Protein AF-X1IQB5-F1 (afdb_monomer_lite)

Foldseek 3Di:
DDDDDDPVPPQQFAKKKKKKFKDDPVLVVVLVPLVVVVVLVVVLVVCCCPPQAWAKKKKWWDQADPVGRLDGIIMMIIITAHDPPGDSDDPQVVSQVVSCVSSVHPDGTDMDMDIDSDPVVSVVSVQVRPDDDAQCCSNGDDMDIDHDQDDSPDWDWDADPVPRDIGTHDGDDDDDDDDDDDPDPDDHPDHRPVVVD

Structure (mmCIF, N/CA/C/O backbone):
data_AF-X1IQB5-F1
#
_entry.id   AF-X1IQB5-F1
#
loop_
_atom_site.group_PDB
_atom_site.id
_atom_site.type_symbol
_atom_site.label_atom_id
_atom_site.label_alt_id
_atom_site.label_comp_id
_atom_site.label_asym_id
_atom_site.label_entity_id
_atom_site.label_seq_id
_atom_site.pdbx_PDB_ins_code
_atom_site.Cartn_x
_atom_site.Cartn_y
_atom_site.Cartn_z
_atom_site.occupancy
_atom_site.B_iso_or_equiv
_atom_site.auth_seq_id
_atom_site.auth_comp_id
_atom_site.auth_asym_id
_atom_site.auth_atom_id
_atom_site.pdbx_PDB_model_num
ATOM 1 N N . MET A 1 1 ? 0.955 31.626 13.982 1.00 35.31 1 MET A N 1
ATOM 2 C CA . MET A 1 1 ? -0.305 31.327 14.703 1.00 35.31 1 MET A CA 1
ATOM 3 C C . MET A 1 1 ? -0.184 29.961 15.369 1.00 35.31 1 MET A C 1
ATOM 5 O O . MET A 1 1 ? 0.064 28.993 14.665 1.00 35.31 1 MET A O 1
ATOM 9 N N . LYS A 1 2 ? -0.297 29.867 16.702 1.00 30.25 2 LYS A N 1
ATOM 10 C CA . LYS A 1 2 ? -0.385 28.575 17.410 1.00 30.25 2 LYS A CA 1
ATOM 11 C C . LYS A 1 2 ? -1.854 28.150 17.429 1.00 30.25 2 LYS A C 1
ATOM 13 O O . LYS A 1 2 ? -2.662 28.806 18.080 1.00 30.25 2 LYS A O 1
ATOM 18 N N . PHE A 1 3 ? -2.196 27.102 16.687 1.00 30.86 3 PHE A N 1
ATOM 19 C CA . PHE A 1 3 ? -3.547 26.547 16.669 1.00 30.86 3 PHE A CA 1
ATOM 20 C C . PHE A 1 3 ? -3.852 25.936 18.046 1.00 30.86 3 PHE A C 1
ATOM 22 O O . PHE A 1 3 ? -3.118 25.062 18.507 1.00 30.86 3 PHE A O 1
ATOM 29 N N . LYS A 1 4 ? -4.895 26.420 18.730 1.00 27.27 4 LYS A N 1
ATOM 30 C CA . LYS A 1 4 ? -5.426 25.785 19.944 1.00 27.27 4 LYS A CA 1
ATOM 31 C C . LYS A 1 4 ? -6.593 24.885 19.521 1.00 27.27 4 LYS A C 1
ATOM 33 O O . LYS A 1 4 ? -7.600 25.426 19.066 1.00 27.27 4 LYS A O 1
ATOM 38 N N . PRO A 1 5 ? -6.484 23.550 19.625 1.00 35.38 5 PRO A N 1
ATOM 39 C CA . PRO A 1 5 ? -7.591 22.666 19.282 1.00 35.38 5 PRO A CA 1
ATOM 40 C C . PRO A 1 5 ? -8.784 22.901 20.222 1.00 35.38 5 PRO A C 1
ATOM 42 O O . PRO A 1 5 ? -8.618 23.114 21.424 1.00 35.38 5 PRO A O 1
ATOM 45 N N . ASN A 1 6 ? -9.990 22.887 19.652 1.00 33.44 6 ASN A N 1
ATOM 46 C CA . ASN A 1 6 ? -11.251 23.078 20.364 1.00 33.44 6 ASN A CA 1
ATOM 47 C C . ASN A 1 6 ? -11.548 21.858 21.273 1.00 33.44 6 ASN A C 1
ATOM 49 O O . ASN A 1 6 ? -11.672 20.744 20.761 1.00 33.44 6 ASN A O 1
ATOM 53 N N . PRO A 1 7 ? -11.707 22.032 22.600 1.00 34.44 7 PRO A N 1
ATOM 54 C CA . PRO A 1 7 ? -11.833 20.929 23.560 1.00 34.44 7 PRO A CA 1
ATOM 55 C C . PRO A 1 7 ? -13.147 20.132 23.466 1.00 34.44 7 PRO A C 1
ATOM 57 O O . PRO A 1 7 ? -13.259 19.080 24.091 1.00 34.44 7 PRO A O 1
ATOM 60 N N . ARG A 1 8 ? -14.137 20.573 22.672 1.00 34.41 8 ARG A N 1
ATOM 61 C CA . ARG A 1 8 ? -15.364 19.792 22.406 1.00 34.41 8 ARG A CA 1
ATOM 62 C C . ARG A 1 8 ? -15.185 18.679 21.366 1.00 34.41 8 ARG A C 1
ATOM 64 O O . ARG A 1 8 ? -16.074 17.849 21.218 1.00 34.41 8 ARG A O 1
ATOM 71 N N . PHE A 1 9 ? -14.028 18.619 20.709 1.00 37.31 9 PHE A N 1
ATOM 72 C CA . PHE A 1 9 ? -13.646 17.566 19.769 1.00 37.31 9 PHE A CA 1
ATOM 73 C C . PHE A 1 9 ? -12.521 16.703 20.345 1.00 37.31 9 PHE A C 1
ATOM 75 O O . PHE A 1 9 ? -11.492 16.490 19.711 1.00 37.31 9 PHE A O 1
ATOM 82 N N . LEU A 1 10 ? -12.726 16.125 21.531 1.00 35.09 10 LEU A N 1
ATOM 83 C CA . LEU A 1 10 ? -12.046 14.869 21.872 1.00 35.09 10 LEU A CA 1
ATOM 84 C C . LEU A 1 10 ? -12.689 13.735 21.050 1.00 35.09 10 LEU A C 1
ATOM 86 O O . LEU A 1 10 ? -13.262 12.783 21.587 1.00 35.09 10 LEU A O 1
ATOM 90 N N . SER A 1 11 ? -12.680 13.894 19.722 1.00 42.53 11 SER A N 1
ATOM 91 C CA . SER A 1 11 ? -13.074 12.866 18.779 1.00 42.53 11 SER A CA 1
ATOM 92 C C . SER A 1 11 ? -12.020 11.780 18.868 1.00 42.53 11 SER A C 1
ATOM 94 O O . SER A 1 11 ? -10.829 11.979 18.643 1.00 42.53 11 SER A O 1
ATOM 96 N N . VAL A 1 12 ? -12.476 10.612 19.280 1.00 47.94 12 VAL A N 1
ATOM 97 C CA . VAL A 1 12 ? -11.691 9.395 19.237 1.00 47.94 12 VAL A CA 1
ATOM 98 C C . VAL A 1 12 ? -11.288 9.181 17.780 1.00 47.94 12 VAL A C 1
ATOM 100 O O . VAL A 1 12 ? -12.155 9.121 16.927 1.00 47.94 12 VAL A O 1
ATOM 103 N N . VAL A 1 13 ? -9.999 9.163 17.458 1.00 51.88 13 VAL A N 1
ATOM 104 C CA . VAL A 1 13 ? -9.541 8.976 16.071 1.00 51.88 13 VAL A CA 1
ATOM 105 C C . VAL A 1 13 ? -9.655 7.487 15.733 1.00 51.88 13 VAL A C 1
ATOM 107 O O . VAL A 1 13 ? -9.228 6.672 16.560 1.00 51.88 13 VAL A O 1
ATOM 110 N N . PRO A 1 14 ? -10.198 7.099 14.557 1.00 63.25 14 PRO A N 1
ATOM 111 C CA . PRO A 1 14 ? -10.219 5.701 14.167 1.00 63.25 14 PRO A CA 1
ATOM 112 C C . PRO A 1 14 ? -8.807 5.148 14.180 1.00 63.25 14 PRO A C 1
ATOM 114 O O . PRO A 1 14 ? -7.861 5.828 13.780 1.00 63.25 14 PRO A O 1
ATOM 117 N N . GLN A 1 15 ? -8.680 3.874 14.519 1.00 74.25 15 GLN A N 1
ATOM 118 C CA . GLN A 1 15 ? -7.507 3.136 14.099 1.00 74.25 15 GLN A CA 1
ATOM 119 C C . GLN A 1 15 ? -7.428 3.137 12.567 1.00 74.25 15 GLN A C 1
ATOM 121 O O . GLN A 1 15 ? -8.306 2.620 11.873 1.00 74.25 15 GLN A O 1
ATOM 126 N N . PHE A 1 16 ? -6.363 3.736 12.057 1.00 83.00 16 PHE A N 1
ATOM 127 C CA . PHE A 1 16 ? -5.943 3.608 10.678 1.00 83.00 16 PHE A CA 1
ATOM 128 C C . PHE A 1 16 ? -4.927 2.486 10.556 1.00 83.00 16 PHE A C 1
ATOM 130 O O . PHE A 1 16 ? -4.076 2.291 11.428 1.00 83.00 16 PHE A O 1
ATOM 137 N N . ILE A 1 17 ? -5.015 1.790 9.434 1.00 88.56 17 ILE A N 1
ATOM 138 C CA . ILE A 1 17 ? -4.113 0.736 9.015 1.00 88.56 17 ILE A CA 1
ATOM 139 C C . ILE A 1 17 ? -3.353 1.268 7.811 1.00 88.56 17 ILE A C 1
ATOM 141 O O . ILE A 1 17 ? -3.951 1.654 6.806 1.00 88.56 17 ILE A O 1
ATOM 145 N N . TYR A 1 18 ? -2.036 1.318 7.930 1.00 92.94 18 TYR A N 1
ATOM 146 C CA . TYR A 1 18 ? -1.139 1.621 6.834 1.00 92.94 18 TYR A CA 1
ATOM 147 C C . TYR A 1 18 ? -0.532 0.321 6.329 1.00 92.94 18 TYR A C 1
ATOM 149 O O . TYR A 1 18 ? 0.170 -0.353 7.075 1.00 92.94 18 TYR A O 1
ATOM 157 N N . THR A 1 19 ? -0.810 -0.039 5.081 1.00 95.44 19 THR A N 1
ATOM 158 C CA . THR A 1 19 ? -0.331 -1.271 4.457 1.00 95.44 19 THR A CA 1
ATOM 159 C C . THR A 1 19 ? 0.436 -0.948 3.184 1.00 95.44 19 THR A C 1
ATOM 161 O O . THR A 1 19 ? -0.054 -0.203 2.337 1.00 95.44 19 THR A O 1
ATOM 164 N N . VAL A 1 20 ? 1.616 -1.545 3.028 1.00 95.44 20 VAL A N 1
ATOM 165 C CA . VAL A 1 20 ? 2.453 -1.424 1.834 1.00 95.44 20 VAL A CA 1
ATOM 166 C C . VAL A 1 20 ? 2.585 -2.789 1.179 1.00 95.44 20 VAL A C 1
ATOM 168 O O . VAL A 1 20 ? 3.112 -3.732 1.774 1.00 95.44 20 VAL A O 1
ATOM 171 N N . PHE A 1 21 ? 2.094 -2.887 -0.052 1.00 96.38 21 PHE A N 1
ATOM 172 C CA . PHE A 1 21 ? 2.227 -4.067 -0.898 1.00 96.38 21 PHE A CA 1
ATOM 173 C C . PHE A 1 21 ? 3.381 -3.848 -1.870 1.00 96.38 21 PHE A C 1
ATOM 175 O O . PHE A 1 21 ? 3.228 -3.140 -2.866 1.00 96.38 21 PHE A O 1
ATOM 182 N N . THR A 1 22 ? 4.534 -4.445 -1.588 1.00 95.31 22 THR A N 1
ATOM 183 C CA . THR A 1 22 ? 5.709 -4.342 -2.456 1.00 95.31 22 THR A CA 1
ATOM 184 C C . THR A 1 22 ? 5.678 -5.433 -3.515 1.00 95.31 22 THR A C 1
ATOM 186 O O . THR A 1 22 ? 5.330 -6.581 -3.231 1.00 95.31 22 THR A O 1
ATOM 189 N N . ILE A 1 23 ? 6.032 -5.095 -4.752 1.00 95.06 23 ILE A N 1
ATOM 190 C CA . ILE A 1 23 ? 6.143 -6.078 -5.831 1.00 95.06 23 ILE A CA 1
ATOM 191 C C . ILE A 1 23 ? 7.547 -6.718 -5.787 1.00 95.06 23 ILE A C 1
ATOM 193 O O . ILE A 1 23 ? 8.551 -5.992 -5.851 1.00 95.06 23 ILE A O 1
ATOM 197 N N . PRO A 1 24 ? 7.643 -8.061 -5.682 1.00 93.69 24 PRO A N 1
ATOM 198 C CA . PRO A 1 24 ? 8.916 -8.786 -5.708 1.00 93.69 24 PRO A CA 1
ATOM 199 C C . PRO A 1 24 ? 9.728 -8.482 -6.962 1.00 93.69 24 PRO A C 1
ATOM 201 O O . PRO A 1 24 ? 9.141 -8.276 -8.026 1.00 93.69 24 PRO A O 1
ATOM 204 N N . LEU A 1 25 ? 11.058 -8.472 -6.833 1.00 92.19 25 LEU A N 1
ATOM 205 C CA . LEU A 1 25 ? 11.998 -8.106 -7.900 1.00 92.19 25 LEU A CA 1
ATOM 206 C C . LEU A 1 25 ? 11.725 -8.884 -9.196 1.00 92.19 25 LEU A C 1
ATOM 208 O O . LEU A 1 25 ? 11.628 -8.298 -10.269 1.00 92.19 25 LEU A O 1
ATOM 212 N N . GLU A 1 26 ? 11.485 -10.182 -9.059 1.00 93.88 26 GLU A N 1
ATOM 213 C CA . GLU A 1 26 ? 11.251 -11.155 -10.125 1.00 93.88 26 GLU A CA 1
ATOM 214 C C . GLU A 1 26 ? 9.967 -10.876 -10.916 1.00 93.88 26 GLU A C 1
ATOM 216 O O . GLU A 1 26 ? 9.809 -11.314 -12.054 1.00 93.88 26 GLU A O 1
ATOM 221 N N . LEU A 1 27 ? 9.022 -10.149 -10.316 1.00 94.44 27 LEU A N 1
ATOM 222 C CA . LEU A 1 27 ? 7.753 -9.804 -10.945 1.00 94.44 27 LEU A CA 1
ATOM 223 C C . LEU A 1 27 ? 7.731 -8.391 -11.516 1.00 94.44 27 LEU A C 1
ATOM 225 O O . LEU A 1 27 ? 6.869 -8.113 -12.349 1.00 94.44 27 LEU A O 1
ATOM 229 N N . ARG A 1 28 ? 8.657 -7.509 -11.119 1.00 92.62 28 ARG A N 1
ATOM 230 C CA . ARG A 1 28 ? 8.646 -6.088 -11.506 1.00 92.62 28 ARG A CA 1
ATOM 231 C C . ARG A 1 28 ? 8.577 -5.843 -13.016 1.00 92.62 28 ARG A C 1
ATOM 233 O O . ARG A 1 28 ? 7.793 -4.967 -13.381 1.00 92.62 28 ARG A O 1
ATOM 240 N N . PRO A 1 29 ? 9.248 -6.618 -13.898 1.00 92.75 29 PRO A N 1
ATOM 241 C CA . PRO A 1 29 ? 9.131 -6.413 -15.344 1.00 92.75 29 PRO A CA 1
ATOM 242 C C . PRO A 1 29 ? 7.686 -6.494 -15.861 1.00 92.75 29 PRO A C 1
ATOM 244 O O . PRO A 1 29 ? 7.283 -5.724 -16.729 1.00 92.75 29 PRO A O 1
ATOM 247 N N . LYS A 1 30 ? 6.842 -7.350 -15.262 1.00 91.56 30 LYS A N 1
ATOM 248 C CA . LYS A 1 30 ? 5.413 -7.460 -15.619 1.00 91.56 30 LYS A CA 1
ATOM 249 C C . LYS A 1 30 ? 4.621 -6.190 -15.293 1.00 91.56 30 LYS A C 1
ATOM 251 O O . LYS A 1 30 ? 3.548 -5.977 -15.848 1.00 91.56 30 LYS A O 1
ATOM 256 N N . PHE A 1 31 ? 5.126 -5.371 -14.375 1.00 91.38 31 PHE A N 1
ATOM 257 C CA . PHE A 1 31 ? 4.492 -4.145 -13.896 1.00 91.38 31 PHE A CA 1
ATOM 258 C C . PHE A 1 31 ? 5.083 -2.877 -14.518 1.00 91.38 31 PHE A C 1
ATOM 260 O O . PHE A 1 31 ? 4.681 -1.777 -14.137 1.00 91.38 31 PHE A O 1
ATOM 267 N N . PHE A 1 32 ? 5.966 -3.008 -15.514 1.00 88.38 32 PHE A N 1
ATOM 268 C CA . PHE A 1 32 ? 6.284 -1.893 -16.403 1.00 88.38 32 PHE A CA 1
ATOM 269 C C . PHE A 1 32 ? 5.054 -1.430 -17.192 1.00 88.38 32 PHE A C 1
ATOM 271 O O . PHE A 1 32 ? 4.945 -0.238 -17.473 1.00 88.38 32 PHE A O 1
ATOM 278 N N . ASP A 1 33 ? 4.100 -2.333 -17.461 1.00 88.12 33 ASP A N 1
ATOM 279 C CA . ASP A 1 33 ? 2.775 -1.994 -17.981 1.00 88.12 33 ASP A CA 1
ATOM 280 C C . ASP A 1 33 ? 1.889 -1.372 -16.875 1.00 88.12 33 ASP A C 1
ATOM 282 O O . ASP A 1 33 ? 1.445 -2.072 -15.951 1.00 88.12 33 ASP A O 1
ATOM 286 N N . PRO A 1 34 ? 1.526 -0.076 -16.975 1.00 82.50 34 PRO A N 1
ATOM 287 C CA . PRO A 1 34 ? 0.660 0.579 -15.998 1.00 82.50 34 PRO A CA 1
ATOM 288 C C . PRO A 1 34 ? -0.735 -0.053 -15.894 1.00 82.50 34 PRO A C 1
ATOM 290 O O . PRO A 1 34 ? -1.413 0.100 -14.874 1.00 82.50 34 PRO A O 1
ATOM 293 N N . LYS A 1 35 ? -1.206 -0.772 -16.922 1.00 87.56 35 LYS A N 1
ATOM 294 C CA . LYS A 1 35 ? -2.472 -1.512 -16.864 1.00 87.56 35 LYS A CA 1
ATOM 295 C C . LYS A 1 35 ? -2.408 -2.620 -15.815 1.00 87.56 35 LYS A C 1
ATOM 297 O O . LYS A 1 35 ? -3.357 -2.748 -15.042 1.00 87.56 35 LYS A O 1
ATOM 302 N N . LYS A 1 36 ? -1.287 -3.339 -15.713 1.00 91.38 36 LYS A N 1
ATOM 303 C CA . LYS A 1 36 ? -1.074 -4.380 -14.694 1.00 91.38 36 LYS A CA 1
ATOM 304 C C . LYS A 1 36 ? -1.058 -3.815 -13.283 1.00 91.38 36 LYS A C 1
ATOM 306 O O . LYS A 1 36 ? -1.687 -4.381 -12.390 1.00 91.38 36 LYS A O 1
ATOM 311 N N . VAL A 1 37 ? -0.455 -2.643 -13.100 1.00 89.44 37 VAL A N 1
ATOM 312 C CA . VAL A 1 37 ? -0.519 -1.907 -11.829 1.00 89.44 37 VAL A CA 1
ATOM 313 C C . VAL A 1 37 ? -1.971 -1.556 -11.479 1.00 89.44 37 VAL A C 1
ATOM 315 O O . VAL A 1 37 ? -2.420 -1.810 -10.363 1.00 89.44 37 VAL A O 1
ATOM 318 N N . ARG A 1 38 ? -2.756 -1.032 -12.432 1.00 87.12 38 ARG A N 1
ATOM 319 C CA . ARG A 1 38 ? -4.179 -0.703 -12.210 1.00 87.12 38 ARG A CA 1
ATOM 320 C C . ARG A 1 38 ? -5.040 -1.923 -11.875 1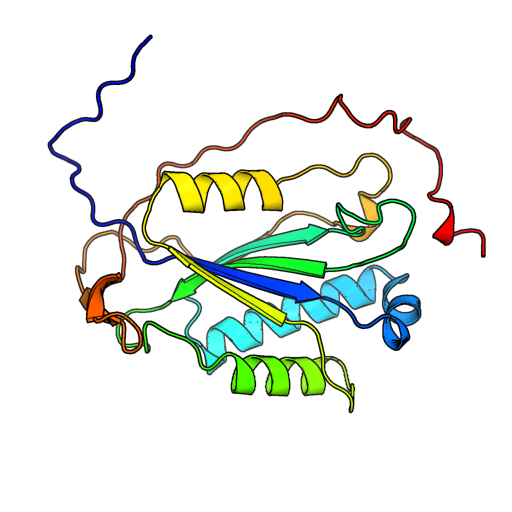.00 87.12 38 ARG A C 1
ATOM 322 O O . ARG A 1 38 ? -5.902 -1.818 -11.001 1.00 87.12 38 ARG A O 1
ATOM 329 N N . GLU A 1 39 ? -4.824 -3.048 -12.551 1.00 91.19 39 GLU A N 1
ATOM 330 C CA . GLU A 1 39 ? -5.504 -4.321 -12.273 1.00 91.19 39 GLU A CA 1
ATOM 331 C C . GLU A 1 39 ? -5.209 -4.788 -10.840 1.00 91.19 39 GLU A C 1
ATOM 333 O O . GLU A 1 39 ? -6.139 -5.070 -10.076 1.00 91.19 39 GLU A O 1
ATOM 338 N N . LEU A 1 40 ? -3.932 -4.764 -10.442 1.00 93.44 40 LEU A N 1
ATOM 339 C CA . LEU A 1 40 ? -3.500 -5.132 -9.097 1.00 93.44 40 LEU A CA 1
ATOM 340 C C . LEU A 1 40 ? -4.131 -4.233 -8.025 1.00 93.44 40 LEU A C 1
ATOM 342 O O . LEU A 1 40 ? -4.694 -4.747 -7.061 1.00 93.44 40 LEU A O 1
ATOM 346 N N . ARG A 1 41 ? -4.130 -2.907 -8.220 1.00 91.56 41 ARG A N 1
ATOM 347 C CA . ARG A 1 41 ? -4.768 -1.930 -7.309 1.00 91.56 41 ARG A CA 1
ATOM 348 C C . ARG A 1 41 ? -6.219 -2.284 -7.006 1.00 91.56 41 ARG A C 1
ATOM 350 O O . ARG A 1 41 ? -6.627 -2.345 -5.847 1.00 91.56 41 ARG A O 1
ATOM 357 N N . GLY A 1 42 ? -6.998 -2.535 -8.059 1.00 90.31 42 GLY A N 1
ATOM 358 C CA . GLY A 1 42 ? -8.408 -2.893 -7.929 1.00 90.31 42 GLY A CA 1
ATOM 359 C C . GLY A 1 42 ? -8.612 -4.239 -7.231 1.00 90.31 42 GLY A C 1
ATOM 360 O O . GLY A 1 42 ? -9.533 -4.375 -6.424 1.00 90.31 42 GLY A O 1
ATOM 361 N N . GLY A 1 43 ? -7.752 -5.221 -7.515 1.00 93.75 43 GLY A N 1
ATOM 362 C CA . GLY A 1 43 ? -7.762 -6.528 -6.857 1.00 93.75 43 GLY A CA 1
ATOM 363 C C . GLY A 1 43 ? -7.467 -6.435 -5.360 1.00 93.75 43 GLY A C 1
ATOM 364 O O . GLY A 1 43 ? -8.218 -6.984 -4.553 1.00 93.75 43 GLY A O 1
ATOM 365 N N . LEU A 1 44 ? -6.431 -5.679 -4.987 1.00 95.75 44 LEU A N 1
ATOM 366 C CA . LEU A 1 44 ? -6.035 -5.463 -3.596 1.00 95.75 44 LEU A CA 1
ATOM 367 C C . LEU A 1 44 ? -7.137 -4.781 -2.791 1.00 95.75 44 LEU A C 1
ATOM 369 O O . LEU A 1 44 ? -7.519 -5.295 -1.743 1.00 95.75 44 LEU A O 1
ATOM 373 N N . TRP A 1 45 ? -7.715 -3.688 -3.299 1.00 94.12 45 TRP A N 1
ATOM 374 C CA . TRP A 1 45 ? -8.804 -3.013 -2.591 1.00 94.12 45 TRP A CA 1
ATOM 375 C C . TRP A 1 45 ? -10.022 -3.925 -2.388 1.00 94.12 45 TRP A C 1
ATOM 377 O O . TRP A 1 45 ? -10.562 -4.010 -1.286 1.00 94.12 45 TRP A O 1
ATOM 387 N N . LYS A 1 46 ? -10.440 -4.662 -3.429 1.00 94.38 46 LYS A N 1
ATOM 388 C CA . LYS A 1 46 ? -11.555 -5.618 -3.324 1.00 94.38 46 LYS A CA 1
ATOM 389 C C . LYS A 1 46 ? -11.278 -6.700 -2.281 1.00 94.38 46 LYS A C 1
ATOM 391 O O . LYS A 1 46 ? -12.194 -7.086 -1.559 1.00 94.38 46 LYS A O 1
ATOM 396 N N . MET A 1 47 ? -10.042 -7.188 -2.204 1.00 95.56 47 MET A N 1
ATOM 397 C CA . MET A 1 47 ? -9.626 -8.167 -1.202 1.00 95.56 47 MET A CA 1
ATOM 398 C C . MET A 1 47 ? -9.668 -7.566 0.210 1.00 95.56 47 MET A C 1
ATOM 400 O O . MET A 1 47 ? -10.315 -8.147 1.080 1.00 95.56 47 MET A O 1
ATOM 404 N N . LEU A 1 48 ? -9.100 -6.373 0.422 1.00 94.75 48 LEU A N 1
ATOM 405 C CA . LEU A 1 48 ? -9.146 -5.671 1.711 1.00 94.75 48 LEU A CA 1
ATOM 406 C C . LEU A 1 48 ? -10.591 -5.436 2.174 1.00 94.75 48 LEU A C 1
ATOM 408 O O . LEU A 1 48 ? -10.933 -5.673 3.331 1.00 94.75 48 LEU A O 1
ATOM 412 N N . GLN A 1 49 ? -11.473 -5.035 1.261 1.00 92.38 49 GLN A N 1
ATOM 413 C CA . GLN A 1 49 ? -12.880 -4.796 1.565 1.00 92.38 49 GLN A CA 1
ATOM 414 C C . GLN A 1 49 ? -13.640 -6.078 1.931 1.00 92.38 49 GLN A C 1
ATOM 416 O O . GLN A 1 49 ? -14.423 -6.067 2.883 1.00 92.38 49 GLN A O 1
ATOM 421 N N . LYS A 1 50 ? -13.453 -7.161 1.166 1.00 91.94 50 LYS A N 1
ATOM 422 C CA . LYS A 1 50 ? -14.212 -8.411 1.334 1.00 91.94 50 LYS A CA 1
ATOM 423 C C . LYS A 1 50 ? -13.731 -9.256 2.508 1.00 91.94 50 LYS A C 1
ATOM 425 O O . LYS A 1 50 ? -14.555 -9.866 3.174 1.00 91.94 50 LYS A O 1
ATOM 430 N N . GLU A 1 51 ? -12.424 -9.314 2.734 1.00 91.19 51 GLU A N 1
ATOM 431 C CA . GLU A 1 51 ? -11.816 -10.271 3.671 1.00 91.19 51 GLU A CA 1
ATOM 432 C C . GLU A 1 51 ? -11.360 -9.619 4.978 1.00 91.19 51 GLU A C 1
ATOM 434 O O . GLU A 1 51 ? -11.287 -10.291 6.002 1.00 91.19 51 GLU A O 1
ATOM 439 N N . TYR A 1 52 ? -11.072 -8.315 4.951 1.00 88.50 52 TYR A N 1
ATOM 440 C CA . TYR A 1 52 ? -10.538 -7.579 6.102 1.00 88.50 52 TYR A CA 1
ATOM 441 C C . TYR A 1 52 ? -11.444 -6.429 6.548 1.00 88.50 52 TYR A C 1
ATOM 443 O O . TYR A 1 52 ? -11.126 -5.725 7.506 1.00 88.50 52 TYR A O 1
ATOM 451 N N . GLY A 1 53 ? -12.587 -6.252 5.882 1.00 88.00 53 GLY A N 1
ATOM 452 C CA . GLY A 1 53 ? -13.588 -5.258 6.241 1.00 88.00 53 GLY A CA 1
ATOM 453 C C . GLY A 1 53 ? -13.162 -3.825 5.991 1.00 88.00 53 GLY A C 1
ATOM 454 O O . GLY A 1 53 ? -13.630 -2.947 6.708 1.00 88.00 53 GLY A O 1
ATOM 455 N N . ALA A 1 54 ? -12.299 -3.560 5.007 1.00 88.81 54 ALA A N 1
ATOM 456 C CA . ALA A 1 54 ? -11.965 -2.186 4.652 1.00 88.81 54 ALA A CA 1
ATOM 457 C C . ALA A 1 54 ? -13.238 -1.392 4.307 1.00 88.81 54 ALA A C 1
ATOM 459 O O . ALA A 1 54 ? -14.040 -1.790 3.454 1.00 88.81 54 ALA A O 1
ATOM 460 N N . LEU A 1 55 ? -13.450 -0.287 5.020 1.00 84.81 55 LEU A N 1
ATOM 461 C CA . LEU A 1 55 ? -14.608 0.592 4.867 1.00 84.81 55 LEU A CA 1
ATOM 462 C C . LEU A 1 55 ? -14.257 1.808 4.020 1.00 84.81 55 LEU A C 1
ATOM 464 O O . LEU A 1 55 ? -14.966 2.142 3.072 1.00 84.81 55 LEU A O 1
ATOM 468 N N . PHE A 1 56 ? -13.158 2.450 4.392 1.00 83.06 56 PHE A N 1
ATOM 469 C CA . PHE A 1 56 ? -12.642 3.663 3.793 1.00 83.06 56 PHE A CA 1
ATOM 470 C C . PHE A 1 56 ? -11.142 3.506 3.596 1.00 83.06 56 PHE A C 1
ATOM 472 O O . PHE A 1 56 ? -10.476 2.882 4.422 1.00 83.06 56 PHE A O 1
ATOM 479 N N . GLY A 1 57 ? -10.604 4.064 2.520 1.00 87.25 57 GLY A N 1
ATOM 480 C CA . GLY A 1 57 ? -9.169 4.036 2.303 1.00 87.25 57 GLY A CA 1
ATOM 481 C C . GLY A 1 57 ? -8.686 5.051 1.289 1.00 87.25 57 GLY A C 1
ATOM 482 O O . GLY A 1 57 ? -9.422 5.477 0.402 1.00 87.25 57 GLY A O 1
ATOM 483 N N . PHE A 1 58 ? -7.422 5.405 1.429 1.00 86.88 58 PHE A N 1
ATOM 484 C CA . PHE A 1 58 ? -6.647 6.171 0.479 1.00 86.88 58 PHE A CA 1
ATOM 485 C C . PHE A 1 58 ? -5.524 5.300 -0.058 1.00 86.88 58 PHE A C 1
ATOM 487 O O . PHE A 1 58 ? -4.880 4.572 0.697 1.00 86.88 58 PHE A O 1
ATOM 494 N N . GLU A 1 59 ? -5.286 5.382 -1.357 1.00 90.88 59 GLU A N 1
ATOM 495 C CA . GLU A 1 59 ? -4.254 4.611 -2.024 1.00 90.88 59 GLU A CA 1
ATOM 496 C C . GLU A 1 59 ? -3.435 5.475 -2.970 1.00 90.88 59 GLU A C 1
ATOM 498 O O . GLU A 1 59 ? -3.985 6.258 -3.752 1.00 90.88 59 GLU A O 1
ATOM 503 N N . ALA A 1 60 ? -2.123 5.265 -2.937 1.00 87.62 60 ALA A N 1
ATOM 504 C CA . ALA A 1 60 ? -1.210 5.757 -3.953 1.00 87.62 60 ALA A CA 1
ATOM 505 C C . ALA A 1 60 ? -0.156 4.700 -4.278 1.00 87.62 60 ALA A C 1
ATOM 507 O O . ALA A 1 60 ? 0.339 3.982 -3.405 1.00 87.62 60 ALA A O 1
ATOM 508 N N . THR A 1 61 ? 0.213 4.635 -5.552 1.00 89.81 61 THR A N 1
ATOM 509 C CA . THR A 1 61 ? 1.303 3.783 -6.019 1.00 89.81 61 THR A CA 1
ATOM 510 C C . THR A 1 61 ? 2.585 4.593 -6.068 1.00 89.81 61 THR A C 1
ATOM 512 O O . THR A 1 61 ? 2.600 5.702 -6.603 1.00 89.81 61 THR A O 1
ATOM 515 N N . HIS A 1 62 ? 3.661 4.035 -5.530 1.00 88.88 62 HIS A N 1
ATOM 516 C CA . HIS A 1 62 ? 4.996 4.613 -5.583 1.00 88.88 62 HIS A CA 1
ATOM 517 C C . HIS A 1 62 ? 5.891 3.706 -6.434 1.00 88.88 62 HIS A C 1
ATOM 519 O O . HIS A 1 62 ? 5.917 2.500 -6.201 1.00 88.88 62 HIS A O 1
ATOM 525 N N . PRO A 1 63 ? 6.599 4.243 -7.436 1.00 85.62 63 PRO A N 1
ATOM 526 C CA . PRO A 1 63 ? 7.357 3.445 -8.399 1.00 85.62 63 PRO A CA 1
ATOM 527 C C . PRO A 1 63 ? 8.780 3.095 -7.944 1.00 85.62 63 PRO A C 1
ATO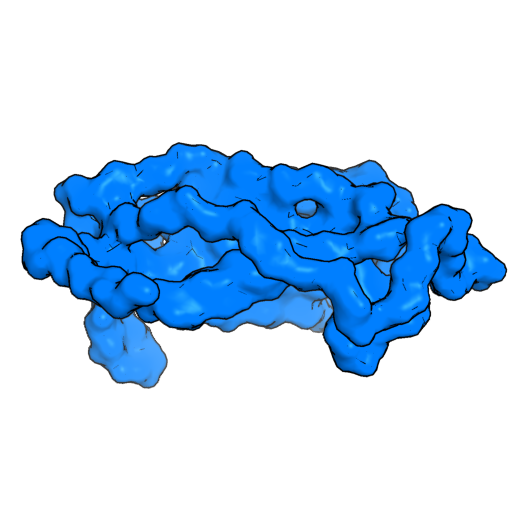M 529 O O . PRO A 1 63 ? 9.405 2.251 -8.577 1.00 85.62 63 PRO A O 1
ATOM 532 N N . ILE A 1 64 ? 9.301 3.741 -6.896 1.00 84.06 64 ILE A N 1
ATOM 533 C CA . ILE A 1 64 ? 10.692 3.633 -6.416 1.00 84.06 64 ILE A CA 1
ATOM 534 C C . ILE A 1 64 ? 10.724 3.571 -4.887 1.00 84.06 64 ILE A C 1
ATOM 536 O O . ILE A 1 64 ? 9.811 4.085 -4.243 1.00 84.06 64 ILE A O 1
ATOM 540 N N . ALA A 1 65 ? 11.777 2.994 -4.308 1.00 76.25 65 ALA A N 1
ATOM 541 C CA . ALA A 1 65 ? 12.024 3.020 -2.867 1.00 76.25 65 ALA A CA 1
ATOM 542 C C . ALA A 1 65 ? 12.833 4.268 -2.479 1.00 76.25 65 ALA A C 1
ATOM 544 O O . ALA A 1 65 ? 13.562 4.819 -3.299 1.00 76.25 65 ALA A O 1
ATOM 545 N N . GLU A 1 66 ? 12.727 4.708 -1.223 1.00 71.44 66 GLU A N 1
ATOM 546 C CA . GLU A 1 66 ? 13.503 5.855 -0.724 1.00 71.44 66 GLU A CA 1
ATOM 547 C C . GLU A 1 66 ? 15.001 5.543 -0.622 1.00 71.44 66 GLU A C 1
ATOM 549 O O . GLU A 1 66 ? 15.824 6.397 -0.935 1.00 71.44 66 GLU A O 1
ATOM 554 N N . GLU A 1 67 ? 15.337 4.312 -0.233 1.00 72.62 67 GLU A N 1
ATOM 555 C CA . GLU A 1 67 ? 16.719 3.846 -0.068 1.00 72.62 67 GLU A CA 1
ATOM 556 C C . GLU A 1 67 ? 17.415 3.551 -1.408 1.00 72.62 67 GLU A C 1
ATOM 558 O O . GLU A 1 67 ? 18.636 3.630 -1.485 1.00 72.62 67 GLU A O 1
ATOM 563 N N . HIS A 1 68 ? 16.638 3.255 -2.460 1.00 72.94 68 HIS A N 1
ATOM 564 C CA . HIS A 1 68 ? 17.127 2.851 -3.787 1.00 72.94 68 HIS A CA 1
ATOM 565 C C . HIS A 1 68 ? 16.341 3.537 -4.922 1.00 72.94 68 HIS A C 1
ATOM 567 O O . HIS A 1 68 ? 15.625 2.860 -5.678 1.00 72.94 68 HIS A O 1
ATOM 573 N N . PRO A 1 69 ? 16.400 4.880 -5.030 1.00 75.38 69 PRO A N 1
ATOM 574 C CA . PRO A 1 69 ? 15.623 5.655 -6.001 1.00 75.38 69 PRO A CA 1
ATOM 575 C C . PRO A 1 69 ? 15.994 5.381 -7.468 1.00 75.38 69 PRO A C 1
ATOM 577 O O . PRO A 1 69 ? 15.230 5.726 -8.367 1.00 75.38 69 PRO A O 1
ATOM 580 N N . GLU A 1 70 ? 17.151 4.774 -7.712 1.00 77.00 70 GLU A N 1
ATOM 581 C CA . GLU A 1 70 ? 17.660 4.344 -9.014 1.00 77.00 70 GLU A CA 1
ATOM 582 C C . GLU A 1 70 ? 17.030 3.044 -9.522 1.00 77.00 70 GLU A C 1
ATOM 584 O O . GLU A 1 70 ? 17.206 2.698 -10.687 1.00 77.00 70 GLU A O 1
ATOM 589 N N . THR A 1 71 ? 16.293 2.323 -8.674 1.00 81.50 71 THR A N 1
ATOM 590 C CA . THR A 1 71 ? 15.677 1.046 -9.042 1.00 81.50 71 THR A CA 1
ATOM 591 C C . THR A 1 71 ? 14.164 1.165 -9.130 1.00 81.50 71 THR A C 1
ATOM 593 O O . THR A 1 71 ? 13.508 1.730 -8.251 1.00 81.50 71 THR A O 1
ATOM 596 N N . PHE A 1 72 ? 13.573 0.556 -10.162 1.00 87.81 72 PHE A N 1
ATOM 597 C CA . PHE A 1 72 ? 12.128 0.369 -10.178 1.00 87.81 72 PHE A CA 1
ATOM 598 C C . PHE A 1 72 ? 11.740 -0.540 -9.011 1.00 87.81 72 PHE A C 1
ATOM 600 O O . PHE A 1 72 ? 12.151 -1.700 -8.943 1.00 87.81 72 PHE A O 1
ATOM 607 N N . HIS A 1 73 ? 10.954 -0.007 -8.085 1.00 88.44 73 HIS A N 1
ATOM 608 C CA . HIS A 1 73 ? 10.475 -0.663 -6.875 1.00 88.44 73 HIS A CA 1
ATOM 609 C C . HIS A 1 73 ? 8.999 -0.295 -6.664 1.00 88.44 73 HIS A C 1
ATOM 611 O O . HIS A 1 73 ? 8.656 0.460 -5.746 1.00 88.44 73 HIS A O 1
ATOM 617 N N . PRO A 1 74 ? 8.101 -0.780 -7.541 1.00 91.81 74 PRO A N 1
ATOM 618 C CA . PRO A 1 74 ? 6.700 -0.439 -7.448 1.00 91.81 74 PRO A CA 1
ATOM 619 C C . PRO A 1 74 ? 6.107 -1.050 -6.181 1.00 91.81 74 PRO A C 1
ATOM 621 O O . PRO A 1 74 ? 6.213 -2.253 -5.920 1.00 91.81 74 PRO A O 1
ATOM 624 N N . HIS A 1 75 ? 5.465 -0.202 -5.394 1.00 93.50 75 HIS A N 1
ATOM 625 C CA . HIS A 1 75 ? 4.743 -0.598 -4.204 1.00 93.50 75 HIS A CA 1
ATOM 626 C C . HIS A 1 75 ? 3.454 0.206 -4.067 1.00 93.50 75 HIS A C 1
ATOM 628 O O . HIS A 1 75 ? 3.343 1.355 -4.505 1.00 93.50 75 HIS A O 1
ATOM 634 N N . LEU A 1 76 ? 2.441 -0.440 -3.499 1.00 94.56 76 LEU A N 1
ATOM 635 C CA . LEU A 1 76 ? 1.109 0.126 -3.355 1.00 94.56 76 LEU A CA 1
ATOM 636 C C . LEU A 1 76 ? 0.856 0.427 -1.894 1.00 94.56 76 LEU A C 1
ATOM 638 O O . LEU A 1 76 ? 0.808 -0.478 -1.061 1.00 94.56 76 LEU A O 1
ATOM 642 N N . ASN A 1 77 ? 0.685 1.707 -1.609 1.00 94.88 77 ASN A N 1
ATOM 643 C CA . ASN A 1 77 ? 0.441 2.199 -0.275 1.00 94.88 77 ASN A CA 1
ATOM 644 C C . ASN A 1 77 ? -1.059 2.350 -0.060 1.00 94.88 77 ASN A C 1
ATOM 646 O O . ASN A 1 77 ? -1.718 3.053 -0.822 1.00 94.88 77 ASN A O 1
ATOM 650 N N . PHE A 1 78 ? -1.584 1.732 0.991 1.00 95.00 78 PHE A N 1
ATOM 651 C CA . PHE A 1 78 ? -2.967 1.866 1.427 1.00 95.00 78 PHE A CA 1
ATOM 652 C C . PHE A 1 78 ? -3.004 2.414 2.848 1.00 95.00 78 PHE A C 1
ATOM 654 O O . PHE A 1 78 ? -2.430 1.823 3.756 1.00 95.00 78 PHE A O 1
ATOM 661 N N . LEU A 1 79 ? -3.735 3.501 3.056 1.00 91.88 79 LEU A N 1
ATOM 662 C CA . LEU A 1 79 ? -4.111 4.002 4.373 1.00 91.88 79 LEU A CA 1
ATOM 663 C C . LEU A 1 79 ? -5.617 3.847 4.525 1.00 91.88 79 LEU A C 1
ATOM 665 O O . LEU A 1 79 ? -6.374 4.507 3.821 1.00 91.88 79 LEU A O 1
ATOM 669 N N . TRP A 1 80 ? -6.070 2.966 5.405 1.00 91.19 80 TRP A N 1
ATOM 670 C CA . TRP A 1 80 ? -7.463 2.532 5.416 1.00 91.19 80 TRP A CA 1
ATOM 671 C C . TRP A 1 80 ? -7.988 2.260 6.823 1.00 91.19 80 TRP A C 1
ATOM 673 O O . TRP A 1 80 ? -7.228 2.165 7.781 1.00 91.19 80 TRP A O 1
ATOM 683 N N . THR A 1 81 ? -9.309 2.176 6.954 1.00 84.81 81 THR A N 1
ATOM 684 C CA . THR A 1 81 ? -10.001 1.864 8.209 1.00 84.81 81 THR A CA 1
ATOM 685 C C . THR A 1 81 ? -10.932 0.673 8.025 1.00 84.81 81 THR A C 1
ATOM 687 O O . THR A 1 81 ? -11.414 0.395 6.920 1.00 84.81 81 THR A O 1
ATOM 690 N N . GLN A 1 82 ? -11.194 -0.039 9.117 1.00 79.38 82 GLN A N 1
ATOM 691 C CA . GLN A 1 82 ? -12.100 -1.184 9.134 1.00 79.38 82 GLN A CA 1
ATOM 692 C C . GLN A 1 82 ? -13.534 -0.781 9.488 1.00 79.38 82 GLN A C 1
ATOM 694 O O . GLN A 1 82 ? -13.779 0.216 10.168 1.00 79.38 82 GLN A O 1
ATOM 699 N N . LYS A 1 83 ? -14.493 -1.585 9.025 1.00 78.62 83 LYS A N 1
ATOM 700 C CA . LYS A 1 83 ? -15.890 -1.543 9.470 1.00 78.62 83 LYS A CA 1
ATOM 701 C C . LYS A 1 83 ? -15.993 -1.912 10.962 1.00 78.62 83 LYS A C 1
ATOM 703 O O . LYS A 1 83 ? -15.194 -2.729 11.422 1.00 78.62 83 LYS A O 1
ATOM 708 N N . PRO A 1 84 ? -17.012 -1.399 11.679 1.00 67.00 84 PRO A N 1
ATOM 709 C CA . PRO A 1 84 ? -17.400 -1.910 12.994 1.00 67.00 84 PRO A CA 1
ATOM 710 C C . PRO A 1 84 ? -17.523 -3.437 13.028 1.00 67.00 84 PRO A C 1
ATOM 712 O O . PRO A 1 84 ? -17.832 -4.072 12.011 1.00 67.00 84 PRO A O 1
ATOM 715 N N . GLY A 1 85 ? -17.254 -4.032 14.189 1.00 60.09 85 GLY A N 1
ATOM 716 C CA . GLY A 1 85 ? -17.342 -5.480 14.406 1.00 60.09 85 GLY A CA 1
ATOM 717 C C . GLY A 1 85 ? -16.272 -6.337 13.709 1.00 60.09 85 GLY A C 1
ATOM 718 O O . GLY A 1 85 ? -16.309 -7.561 13.826 1.00 60.09 85 GLY A O 1
ATOM 719 N N . HIS A 1 86 ? -15.311 -5.742 12.993 1.00 64.38 86 HIS A N 1
ATOM 720 C CA . HIS A 1 86 ? -14.129 -6.466 12.512 1.00 64.38 86 HIS A CA 1
ATOM 721 C C . HIS A 1 86 ? -13.039 -6.533 13.580 1.00 64.38 86 HIS A C 1
ATOM 723 O O . HIS A 1 86 ? -12.977 -5.712 14.495 1.00 64.38 86 HIS A O 1
ATOM 729 N N . ARG A 1 87 ? -12.146 -7.521 13.448 1.00 57.53 87 ARG A N 1
ATOM 730 C CA . ARG A 1 87 ? -10.970 -7.606 14.315 1.00 57.53 87 ARG A CA 1
ATOM 731 C C . ARG A 1 87 ? -10.080 -6.380 14.077 1.00 57.53 87 ARG A C 1
ATOM 733 O O . ARG A 1 87 ? -9.725 -6.157 12.922 1.00 57.53 87 ARG A O 1
ATOM 740 N N . PRO A 1 88 ? -9.674 -5.659 15.135 1.00 57.16 88 PRO A N 1
ATOM 741 C CA . PRO A 1 88 ? -8.863 -4.436 15.035 1.00 57.16 88 PRO A CA 1
ATOM 742 C C . PRO A 1 88 ? -7.435 -4.668 14.520 1.00 57.16 88 PRO A C 1
ATOM 744 O O . PRO A 1 88 ? -6.751 -3.738 14.105 1.00 57.16 88 PRO A O 1
ATOM 747 N N . PHE A 1 89 ? -6.969 -5.917 14.552 1.00 68.06 89 PHE A N 1
ATOM 748 C CA . PHE A 1 89 ? -5.690 -6.318 13.980 1.00 68.06 89 PHE A CA 1
ATOM 749 C C . PHE A 1 89 ? -5.956 -7.334 12.892 1.00 68.06 89 PHE A C 1
ATOM 751 O O . PHE A 1 89 ? -6.710 -8.296 13.087 1.00 68.06 89 PHE A O 1
ATOM 758 N N . ILE A 1 90 ? -5.339 -7.105 11.740 1.00 75.81 90 ILE A N 1
ATOM 759 C CA . ILE A 1 90 ? -5.407 -8.045 10.638 1.00 75.81 90 ILE A CA 1
ATOM 760 C C . ILE A 1 90 ? -4.369 -9.143 10.844 1.00 75.81 90 ILE A C 1
ATOM 762 O O . ILE A 1 90 ? -3.275 -8.912 11.354 1.00 75.81 90 ILE A O 1
ATOM 766 N N . ASP A 1 91 ? -4.711 -10.346 10.401 1.00 79.81 91 ASP A N 1
ATOM 767 C CA . ASP A 1 91 ? -3.745 -11.427 10.251 1.00 79.81 91 ASP A CA 1
ATOM 768 C C . ASP A 1 91 ? -2.846 -11.108 9.044 1.00 79.81 91 ASP A C 1
ATOM 770 O O . ASP A 1 91 ? -3.238 -11.285 7.882 1.00 79.81 91 ASP A O 1
ATOM 774 N N . VAL A 1 92 ? -1.669 -10.547 9.337 1.00 85.50 92 VAL A N 1
ATOM 775 C CA . VAL A 1 92 ? -0.698 -10.073 8.341 1.00 85.50 92 VAL A CA 1
ATOM 776 C C . VAL A 1 92 ? -0.134 -11.236 7.525 1.00 85.50 92 VAL A C 1
ATOM 778 O O . VAL A 1 92 ? 0.069 -11.085 6.321 1.00 85.50 92 VAL A O 1
ATOM 781 N N . GLU A 1 93 ? 0.048 -12.410 8.130 1.00 85.19 93 GLU A N 1
ATOM 782 C CA . GLU A 1 93 ? 0.527 -13.612 7.440 1.00 85.19 93 GLU A CA 1
ATOM 783 C C . GLU A 1 93 ? -0.518 -14.130 6.453 1.00 85.19 93 GLU A C 1
ATOM 785 O O . GLU A 1 93 ? -0.220 -14.376 5.280 1.00 85.19 93 GLU A O 1
ATOM 790 N N . ARG A 1 94 ? -1.788 -14.187 6.870 1.00 87.19 94 ARG A N 1
ATOM 791 C CA . ARG A 1 94 ? -2.894 -14.501 5.959 1.00 87.19 94 ARG A CA 1
ATOM 792 C C . ARG A 1 94 ? -3.000 -13.472 4.836 1.00 87.19 94 ARG A C 1
ATOM 794 O O . ARG A 1 94 ? -3.239 -13.857 3.690 1.00 87.19 94 ARG A O 1
ATOM 801 N N . LEU A 1 95 ? -2.823 -12.182 5.137 1.00 90.75 95 LEU A N 1
ATOM 802 C CA . LEU A 1 95 ? -2.836 -11.119 4.127 1.00 90.75 95 LEU A CA 1
ATOM 803 C C . LEU A 1 95 ? -1.693 -11.294 3.123 1.00 90.75 95 LEU A C 1
ATOM 805 O O . LEU A 1 95 ? -1.924 -11.207 1.915 1.00 90.75 95 LEU A O 1
ATOM 809 N N . ARG A 1 96 ? -0.490 -11.617 3.604 1.00 92.12 96 ARG A N 1
ATOM 810 C CA . ARG A 1 96 ? 0.674 -11.929 2.771 1.00 92.12 96 ARG A CA 1
ATOM 811 C C . ARG A 1 96 ? 0.395 -13.120 1.854 1.00 92.12 96 ARG A C 1
ATOM 813 O O . ARG A 1 96 ? 0.604 -13.010 0.649 1.00 92.12 96 ARG A O 1
ATOM 820 N N . GLY A 1 97 ? -0.189 -14.194 2.387 1.00 91.94 97 GLY A N 1
ATOM 821 C CA . GLY A 1 97 ? -0.611 -15.370 1.618 1.00 91.94 97 GLY A CA 1
ATOM 822 C C . GLY A 1 97 ? -1.648 -15.061 0.535 1.00 91.94 97 GLY A C 1
ATOM 823 O O . GLY A 1 97 ? -1.588 -15.583 -0.579 1.00 91.94 97 GLY A O 1
ATOM 824 N N . LYS A 1 98 ? -2.611 -14.179 0.822 1.00 94.81 98 LYS A N 1
ATOM 825 C CA . LYS A 1 98 ? -3.591 -13.714 -0.173 1.00 94.81 98 LYS A CA 1
ATOM 826 C C . LYS A 1 98 ? -2.925 -12.858 -1.248 1.00 94.81 98 LYS A C 1
ATOM 828 O O . LYS A 1 98 ? -3.236 -13.023 -2.425 1.00 94.81 98 LYS A O 1
ATOM 833 N N . TYR A 1 99 ? -1.997 -11.987 -0.865 1.00 96.19 99 TYR A N 1
ATOM 834 C CA . TYR A 1 99 ? -1.253 -11.157 -1.804 1.00 96.19 99 TYR A CA 1
ATOM 835 C C . TYR A 1 99 ? -0.358 -11.989 -2.736 1.00 96.19 99 TYR A C 1
ATOM 837 O O . TYR A 1 99 ? -0.410 -11.791 -3.948 1.00 96.19 99 TYR A O 1
ATOM 845 N N . GLN A 1 100 ? 0.357 -12.989 -2.209 1.00 95.00 100 GLN A N 1
ATOM 846 C CA . GLN A 1 100 ? 1.097 -13.985 -3.000 1.00 95.00 100 GLN A CA 1
ATOM 847 C C . GLN A 1 100 ? 0.217 -14.624 -4.076 1.00 95.00 100 GLN A C 1
ATOM 849 O O . GLN A 1 100 ? 0.580 -14.644 -5.251 1.00 95.00 100 GLN A O 1
ATOM 854 N N . LYS A 1 101 ? -0.985 -15.074 -3.691 1.00 94.50 101 LYS A N 1
ATOM 855 C CA . LYS A 1 101 ? -1.955 -15.665 -4.623 1.00 94.50 101 LYS A CA 1
ATOM 856 C C . LYS A 1 101 ? -2.413 -14.679 -5.697 1.00 94.50 101 LYS A C 1
ATOM 858 O O . LYS A 1 101 ? -2.504 -15.069 -6.854 1.00 94.50 101 LYS A O 1
ATOM 863 N N . ILE A 1 102 ? -2.670 -13.418 -5.340 1.00 94.62 102 ILE A N 1
ATOM 864 C CA . ILE A 1 102 ? -3.052 -12.368 -6.304 1.00 94.62 102 ILE A CA 1
ATOM 865 C C . ILE A 1 102 ? -1.932 -12.119 -7.322 1.00 94.62 102 ILE A C 1
ATOM 867 O O . ILE A 1 102 ? -2.211 -11.922 -8.501 1.00 94.62 102 ILE A O 1
ATOM 871 N N . LEU A 1 103 ? -0.676 -12.143 -6.878 1.00 94.25 103 LEU A N 1
ATOM 872 C CA . LEU A 1 103 ? 0.484 -11.979 -7.752 1.00 94.25 103 LEU A CA 1
ATOM 873 C C . LEU A 1 103 ? 0.816 -13.231 -8.579 1.00 94.25 103 LEU A C 1
ATOM 875 O O . LEU A 1 103 ? 1.614 -13.137 -9.510 1.00 94.25 103 LEU A O 1
ATOM 879 N N . GLY A 1 104 ? 0.251 -14.394 -8.235 1.00 94.00 104 GLY A N 1
ATOM 880 C CA . GLY A 1 104 ? 0.700 -15.679 -8.770 1.00 94.00 104 GLY A CA 1
ATOM 881 C C . GLY A 1 104 ? 2.160 -15.972 -8.406 1.00 94.00 104 GLY A C 1
ATOM 882 O O . GLY A 1 104 ? 2.906 -16.486 -9.234 1.00 94.00 104 GLY A O 1
ATOM 883 N N . TYR A 1 105 ? 2.587 -15.579 -7.201 1.00 94.31 105 TYR A N 1
ATOM 884 C CA . TYR A 1 105 ? 3.959 -15.739 -6.721 1.00 94.31 105 TYR A CA 1
ATOM 885 C C . TYR A 1 105 ? 4.045 -16.830 -5.657 1.00 94.31 105 TYR A C 1
ATOM 887 O O . TYR A 1 105 ? 3.263 -16.832 -4.706 1.00 94.31 105 TYR A O 1
ATOM 895 N N . HIS A 1 106 ? 5.004 -17.743 -5.810 1.00 92.06 106 HIS A N 1
ATOM 896 C CA . HIS A 1 106 ? 5.166 -18.897 -4.919 1.00 92.06 106 HIS A CA 1
ATOM 897 C C . HIS A 1 106 ? 6.164 -18.662 -3.777 1.00 92.06 106 HIS A C 1
ATOM 899 O O . HIS A 1 106 ? 6.170 -19.430 -2.819 1.00 92.06 106 HIS A O 1
ATOM 905 N N . SER A 1 107 ? 6.962 -17.594 -3.844 1.00 92.38 107 SER A N 1
ATOM 906 C CA . SER A 1 107 ? 7.920 -17.227 -2.794 1.00 92.38 107 SER A CA 1
ATOM 907 C C . SER A 1 107 ? 7.367 -16.126 -1.891 1.00 92.38 107 SER A C 1
ATOM 909 O O . SER A 1 107 ? 6.331 -15.516 -2.175 1.00 92.38 107 SER A O 1
ATOM 911 N N . THR A 1 108 ? 8.047 -15.858 -0.778 1.00 88.12 108 THR A N 1
ATOM 912 C CA . THR A 1 108 ? 7.667 -14.812 0.182 1.00 88.12 108 THR A CA 1
ATOM 913 C C . THR A 1 108 ? 7.613 -13.436 -0.480 1.00 88.12 108 THR A C 1
ATOM 915 O O . THR A 1 108 ? 8.541 -13.026 -1.171 1.00 88.12 108 THR A O 1
ATOM 918 N N . VAL A 1 109 ? 6.519 -12.707 -0.253 1.00 91.50 109 VAL A N 1
ATOM 919 C CA . VAL A 1 109 ? 6.365 -11.306 -0.678 1.00 91.50 109 VAL A CA 1
ATOM 920 C C . VAL A 1 109 ? 6.619 -10.381 0.501 1.00 91.50 109 VAL A C 1
ATOM 922 O O . VAL A 1 109 ? 6.223 -10.686 1.628 1.00 91.50 109 VAL A O 1
ATOM 925 N N . ASN A 1 110 ? 7.227 -9.226 0.236 1.00 89.75 110 ASN A N 1
ATOM 926 C CA . ASN A 1 110 ? 7.314 -8.184 1.246 1.00 89.75 110 ASN A CA 1
ATOM 927 C C . ASN A 1 110 ? 5.952 -7.488 1.375 1.00 89.75 110 ASN A C 1
ATOM 929 O O . ASN A 1 110 ? 5.387 -6.981 0.401 1.00 89.75 110 ASN A O 1
ATOM 933 N N . LEU A 1 111 ? 5.420 -7.515 2.591 1.00 91.19 111 LEU A N 1
ATOM 934 C CA . LEU A 1 111 ? 4.200 -6.832 2.973 1.00 91.19 111 LEU A CA 1
ATOM 935 C C . LEU A 1 111 ? 4.427 -6.216 4.341 1.00 91.19 111 LEU A C 1
ATOM 937 O O . LEU A 1 111 ? 4.729 -6.923 5.304 1.00 91.19 111 LEU A O 1
ATOM 941 N N . TYR A 1 112 ? 4.225 -4.911 4.417 1.00 90.75 112 TYR A N 1
ATOM 942 C CA . TYR A 1 112 ? 4.335 -4.158 5.652 1.00 90.75 112 TYR A CA 1
ATOM 943 C C . TYR A 1 112 ? 2.960 -3.669 6.078 1.00 90.75 112 TYR A C 1
ATOM 945 O O . TYR A 1 112 ? 2.187 -3.195 5.247 1.00 90.75 112 TYR A O 1
ATOM 953 N N . SER A 1 113 ? 2.653 -3.775 7.369 1.00 89.06 113 SER A N 1
ATOM 954 C CA . SER A 1 113 ? 1.430 -3.217 7.932 1.00 89.06 113 SER A CA 1
ATOM 955 C C . SER A 1 113 ? 1.710 -2.583 9.286 1.00 89.06 113 SER A C 1
ATOM 957 O O . SER A 1 113 ? 2.377 -3.174 10.131 1.00 89.06 113 SER A O 1
ATOM 959 N N . GLN A 1 114 ? 1.172 -1.389 9.503 1.00 86.94 114 GLN A N 1
ATOM 960 C CA . GLN A 1 114 ? 1.192 -0.692 10.781 1.00 86.94 114 GLN A CA 1
ATOM 961 C C . GLN A 1 114 ? -0.179 -0.129 11.122 1.00 86.94 114 GLN A C 1
ATOM 963 O O . GLN A 1 114 ? -1.013 0.100 10.250 1.00 86.94 114 GLN A O 1
ATOM 968 N N . TYR A 1 115 ? -0.388 0.123 12.410 1.00 83.88 115 TYR A N 1
ATOM 969 C CA . TYR A 1 115 ? -1.657 0.587 12.951 1.00 83.88 115 TYR A CA 1
ATOM 970 C C . TYR A 1 115 ? -1.422 1.809 13.820 1.00 83.88 115 TYR A C 1
ATOM 972 O O . TYR A 1 115 ? -0.464 1.861 14.593 1.00 83.88 115 TYR A O 1
ATOM 980 N N . SER A 1 116 ? -2.282 2.813 13.702 1.00 78.06 116 SER A N 1
ATOM 981 C CA . SER A 1 116 ? -2.218 3.972 14.579 1.00 78.06 116 SER A CA 1
ATOM 982 C C . SER A 1 116 ? -3.563 4.658 14.688 1.00 78.06 116 SER A C 1
ATOM 984 O O . SER A 1 116 ? -4.302 4.777 13.719 1.00 78.06 116 SER A O 1
ATOM 986 N N . ASN A 1 117 ? -3.845 5.155 15.883 1.00 72.00 117 ASN A N 1
ATOM 987 C CA . ASN A 1 117 ? -4.903 6.117 16.166 1.00 72.00 117 ASN A CA 1
ATOM 988 C C . ASN A 1 117 ? -4.319 7.493 16.549 1.00 72.00 117 ASN A C 1
ATOM 990 O O . ASN A 1 117 ? -5.047 8.386 16.976 1.00 72.00 117 ASN A O 1
ATOM 994 N N . LYS A 1 118 ? -2.995 7.679 16.436 1.00 74.56 118 LYS A N 1
ATOM 995 C CA . LYS A 1 118 ? -2.320 8.936 16.772 1.00 74.56 118 LYS A CA 1
ATOM 996 C C . LYS A 1 118 ? -2.248 9.819 15.530 1.00 74.56 118 LYS A C 1
ATOM 998 O O . LYS A 1 118 ? -1.559 9.474 14.571 1.00 74.56 118 LYS A O 1
ATOM 1003 N N . ILE A 1 119 ? -2.880 10.993 15.587 1.00 74.75 119 ILE A N 1
ATOM 1004 C CA . ILE A 1 119 ? -2.895 11.976 14.486 1.00 74.75 119 ILE A CA 1
ATOM 1005 C C . ILE A 1 119 ? -1.492 12.253 13.918 1.00 74.75 119 ILE A C 1
ATOM 1007 O O . ILE A 1 119 ? -1.353 12.187 12.700 1.00 74.75 119 ILE A O 1
ATOM 1011 N N . PRO A 1 120 ? -0.432 12.481 14.727 1.00 78.50 120 PRO A N 1
ATOM 1012 C CA . PRO A 1 120 ? 0.898 12.753 14.175 1.00 78.50 120 PRO A CA 1
ATOM 1013 C C . PRO A 1 120 ? 1.458 11.614 13.310 1.00 78.50 120 PRO A C 1
ATOM 1015 O O . PRO A 1 120 ? 2.112 11.863 12.301 1.00 78.50 120 PRO A O 1
ATOM 1018 N N . GLN A 1 121 ? 1.181 10.360 13.679 1.00 79.50 121 GLN A N 1
ATOM 1019 C CA . GLN A 1 121 ? 1.636 9.197 12.918 1.00 79.50 121 GLN A CA 1
ATOM 1020 C C . GLN A 1 121 ? 0.830 9.030 11.626 1.00 79.50 121 GLN A C 1
ATOM 1022 O O . GLN A 1 121 ? 1.410 8.792 10.569 1.00 79.50 121 GLN A O 1
ATOM 1027 N N . ILE A 1 122 ? -0.493 9.199 11.701 1.00 77.12 122 ILE A N 1
ATOM 1028 C CA . ILE A 1 122 ? -1.382 9.156 10.532 1.00 77.12 122 ILE A CA 1
ATOM 1029 C C . ILE A 1 122 ? -0.989 10.253 9.539 1.00 77.12 122 ILE A C 1
ATOM 1031 O O . ILE A 1 122 ? -0.888 9.994 8.346 1.00 77.12 122 ILE A O 1
ATOM 1035 N N . TRP A 1 123 ? -0.686 11.453 10.035 1.00 74.06 123 TRP A N 1
ATOM 1036 C CA . TRP A 1 123 ? -0.198 12.564 9.226 1.00 74.06 123 TRP A CA 1
ATOM 1037 C C . TRP A 1 123 ? 1.102 12.221 8.496 1.00 74.06 123 TRP A C 1
ATOM 1039 O O . TRP A 1 123 ? 1.197 12.435 7.289 1.00 74.06 123 TRP A O 1
ATOM 1049 N N . LYS A 1 124 ? 2.074 11.622 9.197 1.00 79.62 124 LYS A N 1
ATOM 1050 C CA . LYS A 1 124 ? 3.324 11.153 8.584 1.00 79.62 124 LYS A CA 1
ATOM 1051 C C . LYS A 1 124 ? 3.055 10.161 7.446 1.00 79.62 124 LYS A C 1
ATOM 1053 O O . LYS A 1 124 ? 3.683 10.264 6.394 1.00 79.62 124 LYS A O 1
ATOM 1058 N N . TRP A 1 125 ? 2.112 9.234 7.623 1.00 86.06 125 TRP A N 1
ATOM 1059 C CA . TRP A 1 125 ? 1.707 8.320 6.552 1.00 86.06 125 TRP A CA 1
ATOM 1060 C C . TRP A 1 125 ? 1.023 9.047 5.399 1.00 86.06 125 TRP A C 1
ATOM 1062 O O . TRP A 1 125 ? 1.396 8.812 4.258 1.00 86.06 125 TRP A O 1
ATOM 1072 N N . CYS A 1 126 ? 0.087 9.963 5.660 1.00 80.38 126 CYS A N 1
ATOM 1073 C CA . CYS A 1 126 ? -0.540 10.767 4.610 1.00 80.38 126 CYS A CA 1
ATOM 1074 C C . CYS A 1 126 ? 0.514 11.490 3.767 1.00 80.38 126 CYS A C 1
ATOM 1076 O O . CYS A 1 126 ? 0.523 11.314 2.554 1.00 80.38 126 CYS A O 1
ATOM 1078 N N . GLN A 1 127 ? 1.437 12.219 4.406 1.00 76.44 127 GLN A N 1
ATOM 1079 C CA . GLN A 1 127 ? 2.525 12.930 3.727 1.00 76.44 127 GLN A CA 1
ATOM 1080 C C . GLN A 1 127 ? 3.356 11.995 2.848 1.00 76.44 127 GLN A C 1
ATOM 1082 O O . GLN A 1 127 ? 3.628 12.322 1.693 1.00 76.44 127 GLN A O 1
ATOM 1087 N N . TYR A 1 128 ? 3.715 10.824 3.382 1.00 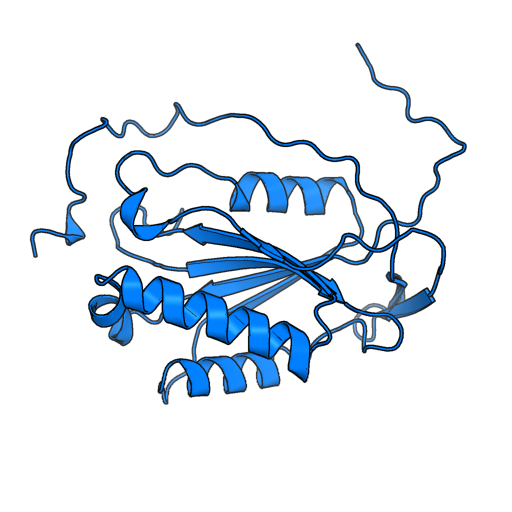81.25 128 TYR A N 1
ATOM 1088 C CA . TYR A 1 128 ? 4.449 9.813 2.635 1.00 81.25 128 TYR A CA 1
ATOM 1089 C C . TYR A 1 128 ? 3.656 9.342 1.411 1.00 81.25 128 TYR A C 1
ATOM 1091 O O . TYR A 1 128 ? 4.141 9.443 0.291 1.00 81.25 128 TYR A O 1
ATOM 1099 N N . ILE A 1 129 ? 2.411 8.895 1.590 1.00 82.50 129 ILE A N 1
ATOM 1100 C CA . ILE A 1 129 ? 1.580 8.336 0.513 1.00 82.50 129 ILE A CA 1
ATOM 1101 C C . ILE A 1 129 ? 1.308 9.376 -0.576 1.00 82.50 129 ILE A C 1
ATOM 1103 O O . ILE A 1 129 ? 1.366 9.046 -1.758 1.00 82.50 129 ILE A O 1
ATOM 1107 N N . THR A 1 130 ? 1.054 10.633 -0.203 1.00 77.50 130 THR A N 1
ATOM 1108 C CA . THR A 1 130 ? 0.786 11.732 -1.145 1.00 77.50 130 THR A CA 1
ATOM 1109 C C . THR A 1 130 ? 2.035 12.289 -1.826 1.00 77.50 130 THR A C 1
ATOM 1111 O O . THR A 1 130 ? 1.932 13.264 -2.571 1.00 77.50 130 THR A O 1
ATOM 1114 N N . ARG A 1 131 ? 3.216 11.712 -1.578 1.00 72.44 131 ARG A N 1
ATOM 1115 C CA . ARG A 1 131 ? 4.460 12.127 -2.227 1.00 72.44 131 ARG A CA 1
ATOM 1116 C C . ARG A 1 131 ? 4.305 12.093 -3.747 1.00 72.44 131 ARG A C 1
ATOM 1118 O O . ARG A 1 131 ? 3.826 11.121 -4.329 1.00 72.44 131 ARG A O 1
ATOM 1125 N N . VAL A 1 132 ? 4.739 13.174 -4.383 1.00 67.81 132 VAL A N 1
ATOM 1126 C CA . VAL A 1 132 ? 4.728 13.314 -5.839 1.00 67.81 132 VAL A CA 1
ATOM 1127 C C . VAL A 1 132 ? 6.043 12.776 -6.393 1.00 67.81 132 VAL A C 1
ATOM 1129 O O . VAL A 1 132 ? 7.107 13.028 -5.831 1.00 67.81 132 VAL A O 1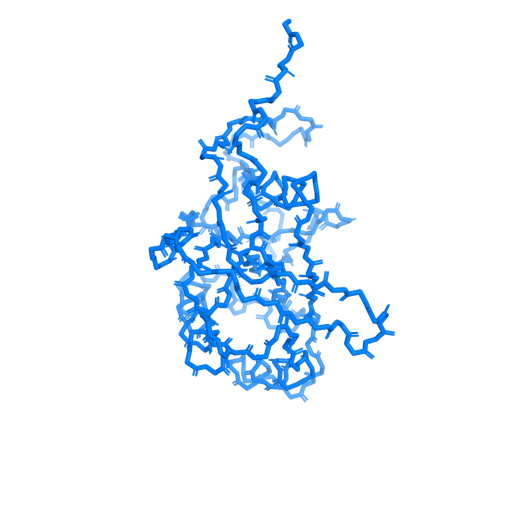
ATOM 1132 N N . PHE A 1 133 ? 5.971 12.071 -7.521 1.00 66.50 133 PHE A N 1
ATOM 1133 C CA . PHE A 1 133 ? 7.139 11.593 -8.259 1.00 66.50 133 PHE A CA 1
ATOM 1134 C C . PHE A 1 133 ? 7.158 12.250 -9.646 1.00 66.50 133 PHE A C 1
ATOM 1136 O O . PHE A 1 133 ? 6.580 11.702 -10.594 1.00 66.50 133 PHE A O 1
ATOM 1143 N N . PRO A 1 134 ? 7.765 13.448 -9.775 1.00 60.12 134 PRO A N 1
ATOM 1144 C CA . PRO A 1 134 ? 7.935 14.109 -11.065 1.00 60.12 134 PRO A CA 1
ATOM 1145 C C . PRO A 1 134 ? 8.618 13.160 -12.059 1.00 60.12 134 PRO A C 1
ATOM 1147 O O . PRO A 1 134 ? 9.525 12.426 -11.680 1.00 60.12 134 PRO A O 1
ATOM 1150 N N . SER A 1 135 ? 8.143 13.130 -13.305 1.00 63.41 135 SER A N 1
ATOM 1151 C CA . SER A 1 135 ? 8.591 12.211 -14.374 1.00 63.41 135 SER A CA 1
ATOM 1152 C C . SER A 1 135 ? 8.193 10.730 -14.223 1.00 63.41 135 SER A C 1
ATOM 1154 O O . SER A 1 135 ? 8.312 9.977 -15.185 1.00 63.41 135 SER A O 1
ATOM 1156 N N . LEU A 1 136 ? 7.614 10.305 -13.091 1.00 67.81 136 LEU A N 1
ATOM 1157 C CA . LEU A 1 136 ? 7.124 8.927 -12.890 1.00 67.81 136 LEU A CA 1
ATOM 1158 C C . LEU A 1 136 ? 5.592 8.818 -12.801 1.00 67.81 136 LEU A C 1
ATOM 1160 O O . LEU A 1 136 ? 5.044 7.764 -12.469 1.00 67.81 136 LEU A O 1
ATOM 1164 N N . ALA A 1 137 ? 4.881 9.894 -13.152 1.00 68.31 137 ALA A N 1
ATOM 1165 C CA . ALA A 1 137 ? 3.424 9.983 -13.061 1.00 68.31 137 ALA A CA 1
ATOM 1166 C C . ALA A 1 137 ? 2.690 8.839 -13.790 1.00 68.31 137 ALA A C 1
ATOM 1168 O O . ALA A 1 137 ? 1.640 8.391 -13.323 1.00 68.31 137 ALA A O 1
ATOM 1169 N N . LYS A 1 138 ? 3.263 8.316 -14.888 1.00 71.69 138 LYS A N 1
ATOM 1170 C CA . LYS A 1 138 ? 2.673 7.203 -15.651 1.00 71.69 138 LYS A CA 1
ATOM 1171 C C . LYS A 1 138 ? 2.548 5.901 -14.847 1.00 71.69 138 LYS A C 1
ATOM 1173 O O . LYS A 1 138 ? 1.622 5.137 -15.110 1.00 71.69 138 LYS A O 1
ATOM 1178 N N . TRP A 1 139 ? 3.401 5.678 -13.841 1.00 69.44 139 TRP A N 1
ATOM 1179 C CA . TRP A 1 139 ? 3.345 4.494 -12.967 1.00 69.44 139 TRP A CA 1
ATOM 1180 C C . TRP A 1 139 ? 2.654 4.747 -11.628 1.00 69.44 139 TRP A C 1
ATOM 1182 O O . TRP A 1 139 ? 2.052 3.828 -11.078 1.00 69.44 139 TRP A O 1
ATOM 1192 N N . CYS A 1 140 ? 2.679 5.981 -11.117 1.00 70.12 140 CYS A N 1
ATOM 1193 C CA . CYS A 1 140 ? 1.920 6.333 -9.915 1.00 70.12 140 CYS A CA 1
ATOM 1194 C C . CYS A 1 140 ? 0.404 6.255 -10.174 1.00 70.12 140 CYS A C 1
ATOM 1196 O O . CYS A 1 140 ? -0.382 5.809 -9.330 1.00 70.12 140 CYS A O 1
ATOM 1198 N N . GLY A 1 141 ? -0.021 6.681 -11.371 1.00 70.50 141 GLY A N 1
ATOM 1199 C CA . GLY A 1 141 ? -1.428 6.918 -11.677 1.00 70.50 141 GLY A CA 1
ATOM 1200 C C . GLY A 1 141 ? -2.060 7.956 -10.733 1.00 70.50 141 GLY A C 1
ATOM 1201 O O . GLY A 1 141 ? -1.369 8.577 -9.926 1.00 70.50 141 GLY A O 1
ATOM 1202 N N . PRO A 1 142 ? -3.385 8.163 -10.806 1.00 72.44 142 PRO A N 1
ATOM 1203 C CA . PRO A 1 142 ? -4.068 9.031 -9.856 1.00 72.44 142 PRO A CA 1
ATOM 1204 C C . PRO A 1 142 ? -4.112 8.362 -8.483 1.00 72.44 142 PRO A C 1
ATOM 1206 O O . PRO A 1 142 ? -4.366 7.157 -8.402 1.00 72.44 142 PRO A O 1
ATOM 1209 N N . SER A 1 143 ? -3.935 9.120 -7.405 1.00 80.25 143 SER A N 1
ATOM 1210 C CA . SER A 1 143 ? -4.285 8.637 -6.067 1.00 80.25 143 SER A CA 1
ATOM 1211 C C . SER A 1 143 ? -5.791 8.381 -5.986 1.00 80.25 143 SER A C 1
ATOM 1213 O O . SER A 1 143 ? -6.583 9.056 -6.650 1.00 80.25 143 SER A O 1
ATOM 1215 N N . LYS A 1 144 ? -6.206 7.384 -5.202 1.00 81.12 144 LYS A N 1
ATOM 1216 C CA . LYS A 1 144 ? -7.607 6.957 -5.130 1.00 81.12 144 LYS A CA 1
ATOM 1217 C C . LYS A 1 144 ? -8.134 6.984 -3.712 1.00 81.12 144 LYS A C 1
ATOM 1219 O O . LYS A 1 144 ? -7.496 6.489 -2.790 1.00 81.12 144 LYS A O 1
ATOM 1224 N N . TRP A 1 145 ? -9.345 7.508 -3.587 1.00 81.88 145 TRP A N 1
ATOM 1225 C CA . TRP A 1 145 ? -10.167 7.372 -2.397 1.00 81.88 145 TRP A CA 1
ATOM 1226 C C . TRP A 1 145 ? -11.182 6.260 -2.620 1.00 81.88 145 TRP A C 1
ATOM 1228 O O . TRP A 1 145 ? -11.799 6.167 -3.683 1.00 81.88 145 TRP A O 1
ATOM 1238 N N . TYR A 1 146 ? -11.362 5.426 -1.608 1.00 80.50 146 TYR A N 1
ATOM 1239 C CA . TYR A 1 146 ? -12.326 4.346 -1.611 1.00 80.50 146 TYR A CA 1
ATOM 1240 C C . TYR A 1 146 ? -13.284 4.474 -0.437 1.00 80.50 146 TYR A C 1
ATOM 1242 O O . TYR A 1 146 ? -12.881 4.783 0.684 1.00 80.50 146 TYR A O 1
ATOM 1250 N N . GLY A 1 147 ? -14.551 4.154 -0.697 1.00 77.12 147 GLY A N 1
ATOM 1251 C CA . GLY A 1 147 ? -15.599 4.181 0.315 1.00 77.12 147 GLY A CA 1
ATOM 1252 C C . GLY A 1 147 ? -15.960 5.592 0.776 1.00 77.12 147 GLY A C 1
ATOM 1253 O O . GLY A 1 147 ? -15.521 6.595 0.217 1.00 77.12 147 GLY A O 1
ATOM 1254 N N . LYS A 1 148 ? -16.812 5.659 1.798 1.00 67.81 148 LYS A N 1
ATOM 1255 C CA . LYS A 1 148 ? -17.173 6.910 2.469 1.00 67.81 148 LYS A CA 1
ATOM 1256 C C . LYS A 1 148 ? -16.464 6.959 3.807 1.00 67.81 148 LYS A C 1
ATOM 1258 O O . LYS A 1 148 ? -16.405 5.945 4.501 1.00 67.81 148 LYS A O 1
ATOM 1263 N N . TYR A 1 149 ? -15.974 8.140 4.164 1.00 63.44 149 TYR A N 1
ATOM 1264 C CA . TYR A 1 149 ? -15.417 8.354 5.487 1.00 63.44 149 TYR A CA 1
ATOM 1265 C C . TYR A 1 149 ? -16.492 8.035 6.549 1.00 63.44 149 TYR A C 1
ATOM 1267 O O . TYR A 1 149 ? -17.629 8.502 6.410 1.00 63.44 149 TYR A O 1
ATOM 1275 N N . PRO A 1 150 ? -16.193 7.205 7.562 1.00 56.09 150 PRO A N 1
ATOM 1276 C CA . PRO A 1 150 ? -17.175 6.817 8.569 1.00 56.09 150 PRO A CA 1
ATOM 1277 C C . PRO A 1 150 ? -17.660 8.026 9.382 1.00 56.09 150 PRO A C 1
ATOM 1279 O O . PRO A 1 150 ? -16.861 8.853 9.818 1.00 56.09 150 PRO A O 1
ATOM 1282 N N . LYS A 1 151 ? -18.976 8.118 9.612 1.00 52.97 151 LYS A N 1
ATOM 1283 C CA . LYS A 1 151 ? -19.562 9.114 10.525 1.00 52.97 151 LYS A CA 1
ATOM 1284 C C . LYS A 1 151 ? -19.221 8.741 11.975 1.00 52.97 151 LYS A C 1
ATOM 1286 O O . LYS A 1 151 ? -19.161 7.557 12.299 1.00 52.97 151 LYS A O 1
ATOM 1291 N N . SER A 1 152 ? -18.955 9.729 12.830 1.00 50.44 152 SER A N 1
ATOM 1292 C CA . SER A 1 152 ? -18.317 9.571 14.153 1.00 50.44 152 SER A CA 1
ATOM 1293 C C . SER A 1 152 ? -19.196 8.962 15.256 1.00 50.44 152 SER A C 1
ATOM 1295 O O . SER A 1 152 ? -18.907 9.125 16.440 1.00 50.44 152 SER A O 1
ATOM 1297 N N . ASP A 1 153 ? -20.290 8.303 14.897 1.00 46.12 153 ASP A N 1
ATOM 1298 C CA . ASP A 1 153 ? -21.437 8.154 15.796 1.00 46.12 153 ASP A CA 1
ATOM 1299 C C . ASP A 1 153 ? -21.340 6.877 16.651 1.00 46.12 153 ASP A C 1
ATOM 1301 O O . ASP A 1 153 ? -22.168 6.644 17.527 1.00 46.12 153 ASP A O 1
ATOM 1305 N N . GLN A 1 154 ? -20.317 6.044 16.426 1.00 45.31 154 GLN A N 1
ATOM 1306 C CA . GLN A 1 154 ? -20.127 4.769 17.115 1.00 45.31 154 GLN A CA 1
ATOM 1307 C C . GLN A 1 154 ? -18.698 4.657 17.647 1.00 45.31 154 GLN A C 1
ATOM 1309 O O . GLN A 1 154 ? -17.742 4.561 16.883 1.00 45.31 154 GLN A O 1
ATOM 1314 N N . LYS A 1 155 ? -18.562 4.689 18.978 1.00 46.38 155 LYS A N 1
ATOM 1315 C CA . LYS A 1 155 ? -17.303 4.451 19.693 1.00 46.38 155 LYS A CA 1
ATOM 1316 C C . LYS A 1 155 ? -17.220 2.972 20.051 1.00 46.38 155 LYS A C 1
ATOM 1318 O O . LYS A 1 155 ? -17.630 2.579 21.140 1.00 46.38 155 LYS A O 1
ATOM 1323 N N . GLU A 1 156 ? -16.698 2.152 19.151 1.00 48.03 156 GLU A N 1
ATOM 1324 C CA . GLU A 1 156 ? -16.291 0.797 19.517 1.00 48.03 156 GLU A CA 1
ATOM 1325 C C . GLU A 1 156 ? -14.866 0.843 20.088 1.00 48.03 156 GLU A C 1
ATOM 1327 O O . GLU A 1 156 ? -14.024 1.638 19.665 1.00 48.03 156 GLU A O 1
ATOM 1332 N N . SER A 1 157 ? -14.592 0.036 21.112 1.00 50.06 157 SER A N 1
ATOM 1333 C CA . SER A 1 157 ? -13.252 -0.081 21.690 1.00 50.06 157 SER A CA 1
ATOM 1334 C C . SER A 1 157 ? -12.830 -1.533 21.752 1.00 50.06 157 SER A C 1
ATOM 1336 O O . SER A 1 157 ? -13.630 -2.401 22.089 1.00 50.06 157 SER A O 1
ATOM 1338 N N . CYS A 1 158 ? -11.562 -1.775 21.481 1.00 45.06 158 CYS A N 1
ATOM 1339 C CA . CYS A 1 158 ? -10.921 -3.073 21.488 1.00 45.06 158 CYS A CA 1
ATOM 1340 C C . CYS A 1 158 ? -9.585 -2.991 22.235 1.00 45.06 158 CYS A C 1
ATOM 1342 O O . CYS A 1 158 ? -9.115 -1.905 22.579 1.00 45.06 158 CYS A O 1
ATOM 1344 N N . ILE A 1 159 ? -8.972 -4.137 22.511 1.00 47.47 159 ILE A N 1
ATOM 1345 C CA . ILE A 1 159 ? -7.691 -4.225 23.216 1.00 47.47 159 ILE A CA 1
ATOM 1346 C C . ILE A 1 159 ? -6.674 -4.868 22.275 1.00 47.47 159 ILE A C 1
ATOM 1348 O O . ILE A 1 159 ? -6.973 -5.872 21.630 1.00 47.47 159 ILE A O 1
ATOM 1352 N N . CYS A 1 160 ? -5.484 -4.272 22.178 1.00 45.16 160 CYS A N 1
ATOM 1353 C CA . CYS A 1 160 ? -4.366 -4.853 21.447 1.00 45.16 160 CYS A CA 1
ATOM 1354 C C . CYS A 1 160 ? -3.941 -6.187 22.069 1.00 45.16 160 CYS A C 1
ATOM 1356 O O . CYS A 1 160 ? -3.567 -6.175 23.238 1.00 45.16 160 CYS A O 1
ATOM 1358 N N . PRO A 1 161 ? -3.941 -7.311 21.327 1.00 41.06 161 PRO A N 1
ATOM 1359 C CA . PRO A 1 161 ? -3.544 -8.604 21.877 1.00 41.06 161 PRO A CA 1
ATOM 1360 C C . PRO A 1 161 ? -2.038 -8.690 22.163 1.00 41.06 161 PRO A C 1
ATOM 1362 O O . PRO A 1 161 ? -1.625 -9.540 22.940 1.00 41.06 161 PRO A O 1
ATOM 1365 N N . GLU A 1 162 ? -1.219 -7.823 21.558 1.00 44.53 162 GLU A N 1
ATOM 1366 C CA . GLU A 1 162 ? 0.237 -7.819 21.755 1.00 44.53 162 GLU A CA 1
ATOM 1367 C C . GLU A 1 162 ? 0.666 -6.957 22.948 1.00 44.53 162 GLU A C 1
ATOM 1369 O O . GLU A 1 162 ? 1.538 -7.344 23.718 1.00 44.53 162 GLU A O 1
ATOM 1374 N N . CYS A 1 163 ? 0.064 -5.773 23.108 1.00 52.81 163 CYS A N 1
ATOM 1375 C CA . CYS A 1 163 ? 0.517 -4.780 24.088 1.00 52.81 163 CYS A CA 1
ATOM 1376 C C . CYS A 1 163 ? -0.562 -4.315 25.075 1.00 52.81 163 CYS A C 1
ATOM 1378 O O . CYS A 1 163 ? -0.344 -3.346 25.800 1.00 52.81 163 CYS A O 1
ATOM 1380 N N . ASN A 1 164 ? -1.746 -4.937 25.080 1.00 47.31 164 ASN A N 1
ATOM 1381 C CA . ASN A 1 164 ? -2.895 -4.618 25.943 1.00 47.31 164 ASN A CA 1
ATOM 1382 C C . ASN A 1 164 ? -3.395 -3.162 25.894 1.00 47.31 164 ASN A C 1
ATOM 1384 O O . ASN A 1 164 ? -4.223 -2.745 26.704 1.00 47.31 164 ASN A O 1
ATOM 1388 N N . THR A 1 165 ? -2.946 -2.370 24.921 1.00 48.81 165 THR A N 1
ATOM 1389 C CA . THR A 1 165 ? -3.406 -0.990 24.756 1.00 48.81 165 THR A CA 1
ATOM 1390 C C . THR A 1 165 ? -4.848 -0.979 24.256 1.00 48.81 165 THR A C 1
ATOM 1392 O O . THR A 1 165 ? -5.170 -1.636 23.264 1.00 48.81 165 THR A O 1
ATOM 1395 N N . LYS A 1 166 ? -5.719 -0.209 24.919 1.00 48.69 166 LYS A N 1
ATOM 1396 C CA . LYS A 1 166 ? -7.096 0.015 24.466 1.00 48.69 166 LYS A CA 1
ATOM 1397 C C . LYS A 1 166 ? -7.087 0.908 23.224 1.00 48.69 166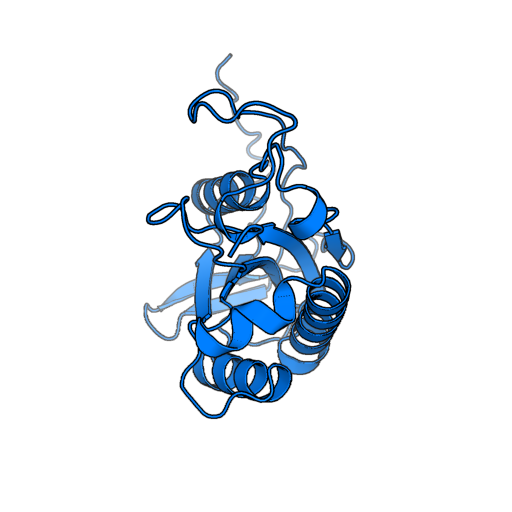 LYS A C 1
ATOM 1399 O O . LYS A 1 166 ? -6.635 2.051 23.278 1.00 48.69 166 LYS A O 1
ATOM 1404 N N . ILE A 1 167 ? -7.586 0.387 22.110 1.00 48.41 167 ILE A N 1
ATOM 1405 C CA . ILE A 1 167 ? -7.704 1.087 20.832 1.00 48.41 167 ILE A CA 1
ATOM 1406 C C . ILE A 1 167 ? -9.181 1.280 20.533 1.00 48.41 167 ILE A C 1
ATOM 1408 O O . ILE A 1 167 ? -10.006 0.411 20.794 1.00 48.41 167 ILE A O 1
ATOM 1412 N N . TYR A 1 168 ? -9.525 2.432 19.985 1.00 51.28 168 TYR A N 1
ATOM 1413 C CA . TYR A 1 168 ? -10.886 2.710 19.580 1.00 51.28 168 TYR A CA 1
ATOM 1414 C C . TYR A 1 168 ? -11.010 2.650 18.059 1.00 51.28 168 TYR A C 1
ATOM 1416 O O . TYR A 1 168 ? -10.141 3.134 17.328 1.00 51.28 168 TYR A O 1
ATOM 1424 N N . THR A 1 169 ? -12.096 2.058 17.588 1.00 46.12 169 THR A N 1
ATOM 1425 C CA . THR A 1 169 ? -12.484 2.014 16.185 1.00 46.12 169 T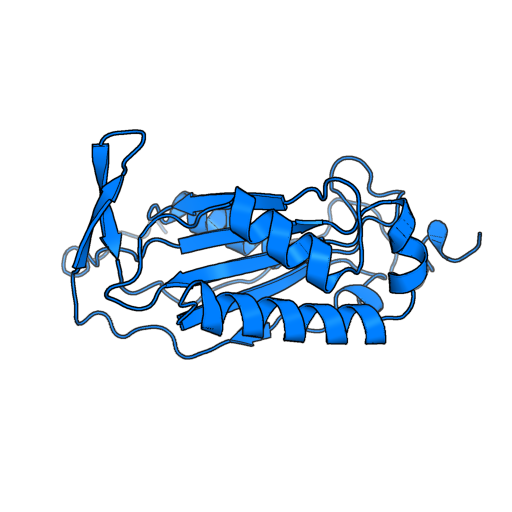HR A CA 1
ATOM 1426 C C . THR A 1 169 ? -13.495 3.138 15.922 1.00 46.12 169 THR A C 1
ATOM 1428 O O . THR A 1 169 ? -14.489 3.268 16.629 1.00 46.12 169 THR A O 1
ATOM 1431 N N . LEU A 1 170 ? -13.207 3.934 14.882 1.00 42.44 170 LEU A N 1
ATOM 1432 C CA . LEU A 1 170 ? -13.972 5.073 14.330 1.00 42.44 170 LEU A CA 1
ATOM 1433 C C . LEU A 1 170 ? -13.894 6.462 15.007 1.00 42.44 170 LEU A C 1
ATOM 1435 O O . LEU A 1 170 ? -13.914 6.613 16.223 1.00 42.44 170 LEU A O 1
ATOM 1439 N N . GLY A 1 171 ? -13.876 7.477 14.126 1.00 39.16 171 GLY A N 1
ATOM 1440 C CA . GLY A 1 171 ? -14.027 8.922 14.342 1.00 39.16 171 GLY A CA 1
ATOM 1441 C C . GLY A 1 171 ? -13.480 9.763 13.176 1.00 39.16 171 GLY A C 1
ATOM 1442 O O . GLY A 1 171 ? -13.155 9.214 12.134 1.00 39.16 171 GLY A O 1
ATOM 1443 N N . TYR A 1 172 ? -13.423 11.086 13.326 1.00 33.19 172 TYR A N 1
ATOM 1444 C CA . TYR A 1 172 ? -13.209 12.070 12.248 1.00 33.19 172 TYR A CA 1
ATOM 1445 C C . TYR A 1 172 ? -11.747 12.555 12.132 1.00 33.19 172 TYR A C 1
ATOM 1447 O O . TYR A 1 172 ? -11.096 12.785 13.150 1.00 33.19 172 TYR A O 1
ATOM 1455 N N . VAL A 1 173 ? -11.245 12.735 10.901 1.00 32.16 173 VAL A N 1
ATOM 1456 C CA . VAL A 1 173 ? -9.959 13.383 10.574 1.00 32.16 173 VAL A CA 1
ATOM 1457 C C . VAL A 1 173 ? -10.258 14.544 9.626 1.00 32.16 173 VAL A C 1
ATOM 1459 O O . VAL A 1 173 ? -10.828 14.324 8.559 1.00 32.16 173 VAL A O 1
ATOM 1462 N N . ASP A 1 174 ? -9.874 15.762 10.016 1.00 28.55 174 ASP A N 1
ATOM 1463 C CA . ASP A 1 174 ? -10.013 16.954 9.174 1.00 28.55 174 ASP A CA 1
ATOM 1464 C C . ASP A 1 174 ? -9.182 16.824 7.887 1.00 28.55 174 ASP A C 1
ATOM 1466 O O . ASP A 1 174 ? -8.015 16.426 7.893 1.00 28.55 174 ASP A O 1
ATOM 1470 N N . SER A 1 175 ? -9.818 17.145 6.766 1.00 27.41 175 SER A N 1
ATOM 1471 C CA . SER A 1 175 ? -9.344 16.920 5.404 1.00 27.41 175 SER A CA 1
ATOM 1472 C C . SER A 1 175 ? -8.280 17.925 4.954 1.00 27.41 175 SER A C 1
ATOM 1474 O O . SER A 1 175 ? -8.666 19.017 4.562 1.00 27.41 175 SER A O 1
ATOM 1476 N N . TYR A 1 176 ? -6.985 17.580 4.896 1.00 34.03 176 TYR A N 1
ATOM 1477 C CA . TYR A 1 176 ? -5.975 18.420 4.214 1.00 34.03 176 TYR A CA 1
ATOM 1478 C C . TYR A 1 176 ? -4.748 17.634 3.719 1.00 34.03 176 TYR A C 1
ATOM 1480 O O . TYR A 1 176 ? -4.225 16.787 4.438 1.00 34.03 176 TYR A O 1
ATOM 1488 N N . ALA A 1 177 ? -4.248 17.974 2.523 1.00 27.73 177 ALA A N 1
ATOM 1489 C CA . ALA A 1 177 ? -2.868 17.726 2.085 1.00 27.73 177 ALA A CA 1
ATOM 1490 C C . ALA A 1 177 ? -2.494 18.670 0.921 1.00 27.73 177 ALA A C 1
ATOM 1492 O O . ALA A 1 177 ? -3.130 18.621 -0.131 1.00 27.73 177 ALA A O 1
ATOM 1493 N N . TYR A 1 178 ? -1.453 19.497 1.091 1.00 27.45 178 TYR A N 1
ATOM 1494 C CA . TYR A 1 178 ? -0.716 20.105 -0.021 1.00 27.45 178 TYR A CA 1
ATOM 1495 C C . TYR A 1 178 ? 0.770 20.297 0.331 1.00 27.45 178 TYR A C 1
ATOM 1497 O O . TYR A 1 178 ? 1.106 20.701 1.441 1.00 27.45 178 TYR A O 1
ATOM 1505 N N . GLU A 1 179 ? 1.594 19.988 -0.675 1.00 32.53 179 GLU A N 1
ATOM 1506 C CA . GLU A 1 179 ? 2.998 20.342 -0.939 1.00 32.53 179 GLU A CA 1
ATOM 1507 C C . GLU A 1 179 ? 4.157 19.881 -0.036 1.00 32.53 179 GLU A C 1
ATOM 1509 O O . GLU A 1 179 ? 4.319 20.283 1.114 1.00 32.53 179 GLU A O 1
ATOM 1514 N N . SER A 1 180 ? 5.098 19.149 -0.656 1.00 27.34 180 SER A N 1
ATOM 1515 C CA . SER A 1 180 ? 6.475 19.644 -0.888 1.00 27.34 180 SER A CA 1
ATOM 1516 C C . SER A 1 180 ? 7.328 18.639 -1.688 1.00 27.34 180 SER A C 1
ATOM 1518 O O . SER A 1 180 ? 7.495 17.491 -1.282 1.00 27.34 180 SER A O 1
ATOM 1520 N N . TYR A 1 181 ? 7.906 19.065 -2.824 1.00 34.41 181 TYR A N 1
ATOM 1521 C CA . TYR A 1 181 ? 8.924 18.289 -3.553 1.00 34.41 181 TYR A CA 1
ATOM 1522 C C . TYR A 1 181 ? 9.852 19.182 -4.397 1.00 34.41 181 TYR A C 1
ATOM 1524 O O . TYR A 1 181 ? 9.616 19.414 -5.576 1.00 34.41 181 TYR A O 1
ATOM 1532 N N . SER A 1 182 ? 10.931 19.683 -3.792 1.00 30.84 182 SER A N 1
ATOM 1533 C CA . SER A 1 182 ? 12.017 20.385 -4.505 1.00 30.84 182 SER A CA 1
ATOM 1534 C C . SER A 1 182 ? 13.422 19.903 -4.113 1.00 30.84 182 SER A C 1
ATOM 1536 O O . SER A 1 182 ? 14.414 20.483 -4.537 1.00 30.84 182 SER A O 1
ATOM 1538 N N . ARG A 1 183 ? 13.546 18.820 -3.328 1.00 37.56 183 ARG A N 1
ATOM 1539 C CA . ARG A 1 183 ? 14.831 18.415 -2.721 1.00 37.56 183 ARG A CA 1
ATOM 1540 C C . ARG A 1 183 ? 15.674 17.388 -3.483 1.00 37.56 183 ARG A C 1
ATOM 1542 O O . ARG A 1 183 ? 16.812 17.183 -3.085 1.00 37.56 183 ARG A O 1
ATOM 1549 N N . TYR A 1 184 ? 15.172 16.763 -4.551 1.00 40.47 184 TYR A N 1
ATOM 1550 C CA . TYR A 1 184 ? 15.827 15.571 -5.127 1.00 40.47 184 TYR A CA 1
ATOM 1551 C C . TYR A 1 184 ? 16.300 15.696 -6.587 1.00 40.47 184 TYR A C 1
ATOM 1553 O O . TYR A 1 184 ? 16.606 14.687 -7.203 1.00 40.47 184 TYR A O 1
ATOM 1561 N N . GLY A 1 185 ? 16.383 16.903 -7.157 1.00 39.75 185 GLY A N 1
ATOM 1562 C CA . GLY A 1 185 ? 17.157 17.144 -8.391 1.00 39.75 185 GLY A CA 1
ATOM 1563 C C . GLY A 1 185 ? 16.635 16.534 -9.706 1.00 39.75 185 GLY A C 1
ATOM 1564 O O . GLY A 1 185 ? 17.299 16.673 -10.730 1.00 39.75 185 GLY A O 1
ATOM 1565 N N . TRP A 1 186 ? 15.457 15.904 -9.722 1.00 43.41 186 TRP A N 1
ATOM 1566 C CA . TRP A 1 186 ? 14.874 15.324 -10.939 1.00 43.41 186 TRP A CA 1
ATOM 1567 C C . TRP A 1 186 ? 14.296 16.405 -11.862 1.00 43.41 186 TRP A C 1
ATOM 1569 O O . TRP A 1 186 ? 13.435 17.186 -11.451 1.00 43.41 186 TRP A O 1
ATOM 1579 N N . LYS A 1 187 ? 14.753 16.440 -13.121 1.00 41.44 187 LYS A N 1
ATOM 1580 C CA . LYS A 1 187 ? 14.224 17.340 -14.155 1.00 41.44 187 LYS A CA 1
ATOM 1581 C C . LYS A 1 187 ? 12.987 16.717 -14.810 1.00 41.44 187 LYS A C 1
ATOM 1583 O O . LYS A 1 187 ? 12.948 15.527 -15.116 1.00 41.44 187 LYS A O 1
ATOM 1588 N N . VAL A 1 188 ? 11.955 17.533 -15.003 1.00 38.34 188 VAL A N 1
ATOM 1589 C CA . VAL A 1 188 ? 10.738 17.152 -15.733 1.00 38.34 188 VAL A CA 1
ATOM 1590 C C . VAL A 1 188 ? 11.116 16.815 -17.181 1.00 38.34 188 VAL A C 1
ATOM 1592 O O . VAL A 1 188 ? 11.776 17.622 -17.829 1.00 38.34 188 VAL A O 1
ATOM 1595 N N . GLY A 1 189 ? 10.695 15.649 -17.689 1.00 39.06 189 GLY A N 1
ATOM 1596 C CA . GLY A 1 189 ? 10.830 15.287 -19.111 1.00 39.06 189 GLY A CA 1
ATOM 1597 C C . GLY A 1 189 ? 11.944 14.298 -19.473 1.00 39.06 189 GLY A C 1
ATOM 1598 O O . GLY A 1 189 ? 12.118 14.009 -20.650 1.00 39.06 189 GLY A O 1
ATOM 1599 N N . THR A 1 190 ? 12.676 13.753 -18.501 1.00 45.16 190 THR A N 1
ATOM 1600 C CA . THR A 1 190 ? 13.633 12.656 -18.731 1.00 45.16 190 THR A CA 1
ATOM 1601 C C . THR A 1 190 ? 13.034 11.318 -18.310 1.00 45.16 190 THR A C 1
ATOM 1603 O O . THR A 1 190 ? 12.540 11.206 -17.183 1.00 45.16 190 THR A O 1
ATOM 1606 N N . ASP A 1 191 ? 13.089 10.310 -19.185 1.00 42.88 191 ASP A N 1
ATOM 1607 C CA . ASP A 1 191 ? 12.725 8.940 -18.813 1.00 42.88 191 ASP A CA 1
ATOM 1608 C C . ASP A 1 191 ? 13.692 8.408 -17.733 1.00 42.88 191 ASP A C 1
ATOM 1610 O O . ASP A 1 191 ? 14.892 8.695 -17.782 1.00 42.88 191 ASP A O 1
ATOM 1614 N N . PRO A 1 192 ? 13.193 7.672 -16.724 1.00 48.38 192 PRO A N 1
ATOM 1615 C CA . PRO A 1 192 ? 14.040 7.064 -15.705 1.00 48.38 192 PRO A CA 1
ATOM 1616 C C . PRO A 1 192 ? 14.958 5.967 -16.273 1.00 48.38 192 PRO A C 1
ATOM 1618 O O . PRO A 1 192 ? 14.603 5.322 -17.258 1.00 48.38 192 PRO A O 1
ATOM 1621 N N . PRO A 1 193 ? 16.107 5.699 -15.626 1.00 46.38 193 PRO A N 1
ATOM 1622 C CA . PRO A 1 193 ? 17.157 4.833 -16.169 1.00 46.38 193 PRO A CA 1
ATOM 1623 C C . PRO A 1 193 ? 16.706 3.388 -16.436 1.00 46.38 193 PRO A C 1
ATOM 1625 O O . PRO A 1 193 ? 17.069 2.827 -17.460 1.00 46.38 193 PRO A O 1
ATOM 1628 N N . TRP A 1 194 ? 15.828 2.823 -15.603 1.00 48.09 194 TRP A N 1
ATOM 1629 C CA . TRP A 1 194 ? 15.322 1.445 -15.744 1.00 48.09 194 TRP A CA 1
ATOM 1630 C C . TRP A 1 194 ? 14.312 1.229 -16.887 1.00 48.09 194 TRP A C 1
ATOM 1632 O O . TRP A 1 194 ? 13.701 0.166 -16.966 1.00 48.09 194 TRP A O 1
ATOM 1642 N N . LEU A 1 195 ? 14.042 2.246 -17.711 1.00 48.25 195 LEU A N 1
ATOM 1643 C CA . LEU A 1 195 ? 13.234 2.103 -18.926 1.00 48.25 195 LEU A CA 1
ATOM 1644 C C . LEU A 1 195 ? 14.053 1.806 -20.183 1.00 48.25 195 LEU A C 1
ATOM 1646 O O . LEU A 1 195 ? 13.456 1.443 -21.194 1.00 48.25 195 LEU A O 1
ATOM 1650 N N . ASN A 1 196 ? 15.368 2.011 -20.130 1.00 46.28 196 ASN A N 1
ATOM 1651 C CA . ASN A 1 196 ? 16.260 1.896 -21.284 1.00 46.28 196 ASN A CA 1
ATOM 1652 C C . ASN A 1 196 ? 17.122 0.620 -21.248 1.00 46.28 196 ASN A C 1
ATOM 1654 O O . ASN A 1 196 ? 18.028 0.504 -22.071 1.00 46.28 196 ASN A O 1
ATOM 1658 N N . ASP A 1 197 ? 16.819 -0.300 -20.324 1.00 40.50 197 ASP A N 1
ATOM 1659 C CA . ASP A 1 197 ? 17.434 -1.628 -20.197 1.00 40.50 197 ASP A CA 1
ATOM 1660 C C . ASP A 1 197 ? 16.498 -2.734 -20.713 1.00 40.50 197 ASP A C 1
ATOM 1662 O O . ASP A 1 197 ? 15.297 -2.727 -20.339 1.00 40.50 197 ASP A O 1
#

Radius of gyration: 18.09 Å; chains: 1; bounding box: 39×50×47 Å

Sequence (197 aa):
MKFKPNPRFLSVVPQFIYTVFTIPLELRPKFFDPKKVRELRGGLWKMLQKEYGALFGFEATHPIAEEHPETFHPHLNFLWTQKPGHRPFIDVERLRGKYQKILGYHSTVNLYSQYSNKIPQIWKWCQYITRVFPSLAKWCGPSKWYGKYPKSDQKESCICPECNTKIYTLGYVDSYAYESYSRYGWKVGTDPPWLND

Organism: NCBI:txid412755

pLDDT: mean 70.67, std 21.97, range [27.27, 96.38]

Secondary structure (DSSP, 8-state):
------TT--PPPPPEEEEEEEPPGGGGGGGSSHHHHHHHHHHHHHHHHHHS-EEEEEEEEEEE-SS-TTSEEEEEEEEEEEPTTS-SS--HHHHHHHHHHHHT--SPPPEEEEEE--HHHHHHHHHHHT---TT-HHHH---EEES-PPPS---EEEE-TTT--EEEE-------------SS-PPTTPPPGGG--